Protein AF-0000000083168131 (afdb_homodimer)

Organism: Aspergillus parasiticus (NCBI:txid5067)

Foldseek 3Di:
DFPDDCPDLLNVLLVLLPDPPNDDDDPVSLLSVLLRQLRVVLVVVCVVPNDDPDPVVSVVSSVVSSVVSSVCSCVVVVVPDDPVVVVVVVVVVVVVVVCVVVD/DFPDDCPDLLNVLLVLLPDPPNDDDDPVSLLS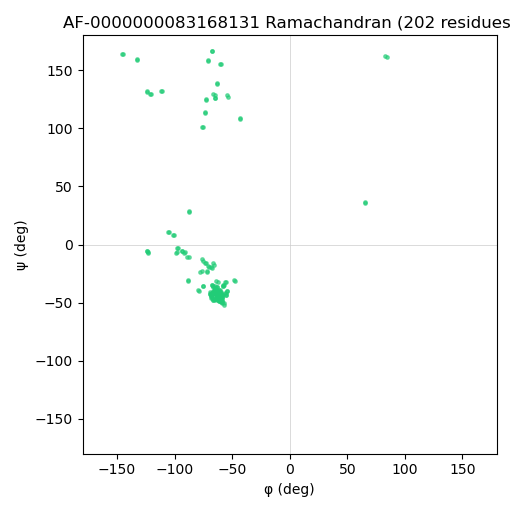VLLRQLRVVLVVVCVVPNDDPDPVVSVVSSVVSSVVSSVCSCVVVVVPDDPVVVVVVVVVVVVVVVCVVVD

InterPro domains:
  IPR022234 Virulence factor CipC-like [PF12585] (19-100)
  IPR022234 Virulence factor CipC-like [PTHR37450] (4-103)

Sequence (206 aa):
MGYFSDDSEQAIAWNAINDPHETEWSDELIGDAAAYQAAKKYEEHVAANGKPASQAQAKEILRALAGASVDRIVETKGLDFIDTQRAKHIANKQTVEIVAEDYMGYFSDDSEQAIAWNAINDPHETEWSDELIGDAAAYQAAKKYEEHVAANGKPASQAQAKEILRALAGASVDRIVETKGLDFIDTQRAKHIANKQTVEIVAEDY

pLDDT: mean 91.21, std 8.2, range [59.78, 98.31]

Radius of gyration: 22.81 Å; Cα contacts (8 Å, |Δi|>4): 305; chains: 2; bounding box: 27×72×45 Å

Nearest PDB structures (foldseek):
  8gym-assembly1_T7  TM=5.181E-01  e=6.077E+00  Tetrahymena thermophila SB210
  8gym-assembly1_T7  TM=5.182E-01  e=6.077E+00  Tetrahymena thermophila SB210

Structure (mmCIF, N/CA/C/O backbone):
data_AF-0000000083168131-model_v1
#
loop_
_entity.id
_entity.type
_entity.pdbx_description
1 polymer 'Uncharacterized protein'
#
loop_
_atom_site.group_PDB
_atom_site.id
_atom_site.type_symbol
_atom_site.label_atom_id
_atom_site.label_alt_id
_atom_site.label_comp_id
_atom_site.label_asym_id
_atom_site.label_entity_id
_atom_site.label_seq_id
_atom_site.pdbx_PDB_ins_code
_atom_site.Cartn_x
_atom_site.Cartn_y
_atom_site.Cartn_z
_atom_site.occupancy
_atom_site.B_iso_or_equiv
_atom_site.auth_seq_id
_atom_site.auth_comp_id
_atom_site.auth_asym_id
_atom_site.auth_atom_id
_atom_site.pdbx_PDB_model_num
ATOM 1 N N . MET A 1 1 ? 4.863 -31.875 -2.521 1 59.91 1 MET A N 1
ATOM 2 C CA . MET A 1 1 ? 5.855 -31.703 -3.58 1 59.91 1 MET A CA 1
ATOM 3 C C . MET A 1 1 ? 5.781 -30.312 -4.184 1 59.91 1 MET A C 1
ATOM 5 O O . MET A 1 1 ? 4.914 -30.031 -5.008 1 59.91 1 MET A O 1
ATOM 9 N N . GLY A 1 2 ? 5.797 -29.047 -3.719 1 72.94 2 GLY A N 1
ATOM 10 C CA . GLY A 1 2 ? 5.531 -27.703 -4.176 1 72.94 2 GLY A CA 1
ATOM 11 C C . GLY A 1 2 ? 6.488 -27.234 -5.262 1 72.94 2 GLY A C 1
ATOM 12 O O . GLY A 1 2 ? 7.609 -27.734 -5.363 1 72.94 2 GLY A O 1
ATOM 13 N N . TYR A 1 3 ? 6.027 -26.75 -6.316 1 87 3 TYR A N 1
ATOM 14 C CA . TYR A 1 3 ? 6.82 -26.234 -7.43 1 87 3 TYR A CA 1
ATOM 15 C C . TYR A 1 3 ? 7.918 -25.297 -6.93 1 87 3 TYR A C 1
ATOM 17 O O . TYR A 1 3 ? 9.008 -25.25 -7.5 1 87 3 TYR A O 1
ATOM 25 N N . PHE A 1 4 ? 7.594 -24.641 -5.84 1 89.56 4 PHE A N 1
ATOM 26 C CA . PHE A 1 4 ? 8.586 -23.766 -5.234 1 89.56 4 PHE A CA 1
ATOM 27 C C . PHE A 1 4 ? 9.062 -24.312 -3.898 1 89.56 4 PHE A C 1
ATOM 29 O O . PHE A 1 4 ? 8.258 -24.797 -3.096 1 89.56 4 PHE A O 1
ATOM 36 N N . SER A 1 5 ? 10.422 -24.328 -3.734 1 88.75 5 SER A N 1
ATOM 37 C CA . SER A 1 5 ? 10.977 -24.766 -2.455 1 88.75 5 SER A CA 1
ATOM 38 C C . SER A 1 5 ? 10.641 -23.766 -1.349 1 88.75 5 SER A C 1
ATOM 40 O O . SER A 1 5 ? 10.297 -22.625 -1.623 1 88.75 5 SER A O 1
ATOM 42 N N . ASP A 1 6 ? 10.852 -24.203 -0.127 1 88.75 6 ASP A N 1
ATOM 43 C CA . ASP A 1 6 ? 10.523 -23.359 1.025 1 88.75 6 ASP A CA 1
ATOM 44 C C . ASP A 1 6 ? 11.484 -22.188 1.14 1 88.75 6 ASP A C 1
ATOM 46 O O . ASP A 1 6 ? 11.18 -21.188 1.813 1 88.75 6 ASP A O 1
ATOM 50 N N . ASP A 1 7 ? 12.625 -22.297 0.49 1 89.94 7 ASP A N 1
ATOM 51 C CA . ASP A 1 7 ? 13.617 -21.234 0.565 1 89.94 7 ASP A CA 1
ATOM 52 C C . ASP A 1 7 ? 13.656 -20.422 -0.727 1 89.94 7 ASP A C 1
ATOM 54 O O . ASP A 1 7 ? 14.547 -19.594 -0.923 1 89.94 7 ASP A O 1
ATOM 58 N N . SER A 1 8 ? 12.672 -20.688 -1.522 1 93.19 8 SER A N 1
ATOM 59 C CA . SER A 1 8 ? 12.594 -19.922 -2.764 1 93.19 8 SER A CA 1
ATOM 60 C C . SER A 1 8 ? 12.195 -18.484 -2.498 1 93.19 8 SER A C 1
ATOM 62 O O . SER A 1 8 ? 11.633 -18.172 -1.443 1 93.19 8 SER A O 1
ATOM 64 N N . GLU A 1 9 ? 12.539 -17.609 -3.475 1 95.19 9 GLU A N 1
ATOM 65 C CA . GLU A 1 9 ? 12.125 -16.219 -3.389 1 95.19 9 GLU A CA 1
ATOM 66 C C . GLU A 1 9 ? 10.609 -16.094 -3.281 1 95.19 9 GLU A C 1
ATOM 68 O O . GLU A 1 9 ? 10.102 -15.242 -2.549 1 95.19 9 GLU A O 1
ATOM 73 N N . GLN A 1 10 ? 9.906 -16.938 -3.914 1 96.31 10 GLN A N 1
ATOM 74 C CA . GLN A 1 10 ? 8.445 -16.938 -3.922 1 96.31 10 GLN A CA 1
ATOM 75 C C . GLN A 1 10 ? 7.891 -17.328 -2.557 1 96.31 10 GLN A C 1
ATOM 77 O O . GLN A 1 10 ? 6.973 -16.688 -2.045 1 96.31 10 GLN A O 1
ATOM 82 N N . ALA A 1 11 ? 8.5 -18.328 -1.971 1 96 11 ALA A N 1
ATOM 83 C CA . ALA A 1 11 ? 8.07 -18.766 -0.644 1 96 11 ALA A CA 1
ATOM 84 C C . ALA A 1 11 ? 8.367 -17.703 0.407 1 96 11 ALA A C 1
ATOM 86 O O . ALA A 1 11 ? 7.547 -17.438 1.288 1 96 11 ALA A O 1
ATOM 87 N N . ILE A 1 12 ? 9.516 -17.172 0.297 1 95.94 12 ILE A N 1
ATOM 88 C CA . ILE A 1 12 ? 9.922 -16.094 1.21 1 95.94 12 ILE A CA 1
ATOM 89 C C . ILE A 1 12 ? 8.961 -14.922 1.082 1 95.94 12 ILE A C 1
ATOM 91 O O . ILE A 1 12 ? 8.523 -14.352 2.088 1 95.94 12 ILE A O 1
ATOM 95 N N . ALA A 1 13 ? 8.594 -14.539 -0.127 1 96.06 13 ALA A N 1
ATOM 96 C CA . ALA A 1 13 ? 7.664 -13.445 -0.381 1 96.06 13 ALA A CA 1
ATOM 97 C C . ALA A 1 13 ? 6.285 -13.758 0.201 1 96.06 13 ALA A C 1
ATOM 99 O O . ALA A 1 13 ? 5.648 -12.883 0.796 1 96.06 13 ALA A O 1
ATOM 100 N N . TRP A 1 14 ? 5.898 -14.93 0.074 1 95.94 14 TRP A N 1
ATOM 101 C CA . TRP A 1 14 ? 4.605 -15.352 0.608 1 95.94 14 TRP A CA 1
ATOM 102 C C . TRP A 1 14 ? 4.57 -15.203 2.125 1 95.94 14 TRP A C 1
ATOM 104 O O . TRP A 1 14 ? 3.594 -14.695 2.684 1 95.94 14 TRP A O 1
ATOM 114 N N . ASN A 1 15 ? 5.621 -15.594 2.719 1 94.88 15 ASN A N 1
ATOM 115 C CA . ASN A 1 15 ? 5.711 -15.438 4.164 1 94.88 15 ASN A CA 1
ATOM 116 C C . ASN A 1 15 ? 5.73 -13.969 4.566 1 94.88 15 ASN A C 1
ATOM 118 O O . ASN A 1 15 ? 5.098 -13.578 5.555 1 94.88 15 ASN A O 1
ATOM 122 N N . ALA A 1 16 ? 6.391 -13.195 3.807 1 91.5 16 ALA A N 1
ATOM 123 C CA . ALA A 1 16 ? 6.52 -11.773 4.09 1 91.5 16 ALA A CA 1
ATOM 124 C C . ALA A 1 16 ? 5.16 -11.078 4.031 1 91.5 16 ALA A C 1
ATOM 126 O O . ALA A 1 16 ? 4.82 -10.289 4.922 1 91.5 16 ALA A O 1
ATOM 127 N N . ILE A 1 17 ? 4.34 -11.383 3.021 1 89.62 17 ILE A N 1
ATOM 128 C CA . ILE A 1 17 ? 3.084 -10.664 2.857 1 89.62 17 ILE A CA 1
ATOM 129 C C . ILE A 1 17 ? 2.09 -11.102 3.93 1 89.62 17 ILE A C 1
ATOM 131 O O . ILE A 1 17 ? 1.1 -10.414 4.191 1 89.62 17 ILE A O 1
ATOM 135 N N . ASN A 1 18 ? 2.416 -12.219 4.531 1 89.81 18 ASN A N 1
ATOM 136 C CA . ASN A 1 18 ? 1.514 -12.711 5.57 1 89.81 18 ASN A CA 1
ATOM 137 C C . ASN A 1 18 ? 1.996 -12.32 6.965 1 89.81 18 ASN A C 1
ATOM 139 O O . ASN A 1 18 ? 1.369 -12.672 7.965 1 89.81 18 ASN A O 1
ATOM 143 N N . ASP A 1 19 ? 3.088 -11.703 6.996 1 85.56 19 ASP A N 1
ATOM 144 C CA . ASP A 1 19 ? 3.555 -11.102 8.234 1 85.56 19 ASP A CA 1
ATOM 145 C C . ASP A 1 19 ? 2.746 -9.852 8.578 1 85.56 19 ASP A C 1
ATOM 147 O O . ASP A 1 19 ? 2.707 -8.898 7.793 1 85.56 19 ASP A O 1
ATOM 151 N N . PRO A 1 20 ? 2.152 -9.852 9.836 1 78.56 20 PRO A N 1
ATOM 152 C CA . PRO A 1 20 ? 1.338 -8.695 10.219 1 78.56 20 PRO A CA 1
ATOM 153 C C . PRO A 1 20 ? 2.158 -7.418 10.359 1 78.56 20 PRO A C 1
ATOM 155 O O . PRO A 1 20 ? 1.602 -6.316 10.32 1 78.56 20 PRO A O 1
ATOM 158 N N . HIS A 1 21 ? 3.42 -7.59 10.469 1 75.62 21 HIS A N 1
ATOM 159 C CA . HIS A 1 21 ? 4.266 -6.426 10.688 1 75.62 21 HIS A CA 1
ATOM 160 C C . HIS A 1 21 ? 4.941 -5.98 9.391 1 75.62 21 HIS A C 1
ATOM 162 O O . HIS A 1 21 ? 5.809 -5.105 9.406 1 75.62 21 HIS A O 1
ATOM 168 N N . GLU A 1 22 ? 4.516 -6.605 8.258 1 74.31 22 GLU A N 1
ATOM 169 C CA . GLU A 1 22 ? 5.051 -6.176 6.969 1 74.31 22 GLU A CA 1
ATOM 170 C C . GLU A 1 22 ? 4.641 -4.742 6.648 1 74.31 22 GLU A C 1
ATOM 172 O O . GLU A 1 22 ? 3.463 -4.387 6.758 1 74.31 22 GLU A O 1
ATOM 177 N N . THR A 1 23 ? 5.652 -3.943 6.363 1 71.12 23 THR A N 1
ATOM 178 C CA . THR A 1 23 ? 5.336 -2.529 6.195 1 71.12 23 THR A CA 1
ATOM 179 C C . THR A 1 23 ? 5.777 -2.037 4.82 1 71.12 23 THR A C 1
ATOM 181 O O . THR A 1 23 ? 5.453 -0.918 4.418 1 71.12 23 THR A O 1
ATOM 184 N N . GLU A 1 24 ? 6.453 -2.895 4.129 1 73.56 24 GLU A N 1
ATOM 185 C CA . GLU A 1 24 ? 6.93 -2.496 2.807 1 73.56 24 GLU A CA 1
ATOM 186 C C . GLU A 1 24 ? 6.391 -3.424 1.722 1 73.56 24 GLU A C 1
ATOM 188 O O . GLU A 1 24 ? 6.438 -4.648 1.862 1 73.56 24 GLU A O 1
ATOM 193 N N . TRP A 1 25 ? 5.84 -2.693 0.72 1 81.44 25 TRP A N 1
ATOM 194 C CA . TRP A 1 25 ? 5.227 -3.426 -0.384 1 81.44 25 TRP A CA 1
ATOM 195 C C . TRP A 1 25 ? 5.84 -3.01 -1.718 1 81.44 25 TRP A C 1
ATOM 197 O O . TRP A 1 25 ? 6.121 -1.831 -1.938 1 81.44 25 TRP A O 1
ATOM 207 N N . SER A 1 26 ? 6.184 -4.043 -2.465 1 83.75 26 SER A N 1
ATOM 208 C CA . SER A 1 26 ? 6.668 -3.781 -3.816 1 83.75 26 SER A CA 1
ATOM 209 C C . SER A 1 26 ? 5.992 -4.699 -4.832 1 83.75 26 SER A C 1
ATOM 211 O O . SER A 1 26 ? 5.465 -5.75 -4.473 1 83.75 26 SER A O 1
ATOM 213 N N . ASP A 1 27 ? 6.047 -4.246 -6.086 1 89.25 27 ASP A N 1
ATOM 214 C CA . ASP A 1 27 ? 5.504 -5.094 -7.141 1 89.25 27 ASP A CA 1
ATOM 215 C C . ASP A 1 27 ? 6.195 -6.457 -7.168 1 89.25 27 ASP A C 1
ATOM 217 O O . ASP A 1 27 ? 5.547 -7.488 -7.352 1 89.25 27 ASP A O 1
ATOM 221 N N . GLU A 1 28 ? 7.434 -6.359 -6.875 1 93.06 28 GLU A N 1
ATOM 222 C CA . GLU A 1 28 ? 8.203 -7.602 -6.887 1 93.06 28 GLU A CA 1
ATOM 223 C C . GLU A 1 28 ? 7.77 -8.531 -5.754 1 93.06 28 GLU A C 1
ATOM 225 O O . GLU A 1 28 ? 7.586 -9.727 -5.965 1 93.06 28 GLU A O 1
ATOM 230 N N . LEU A 1 29 ? 7.629 -7.98 -4.586 1 92.88 29 LEU A N 1
ATOM 231 C CA . LEU A 1 29 ? 7.207 -8.766 -3.434 1 92.88 29 LEU A CA 1
ATOM 232 C C . LEU A 1 29 ? 5.852 -9.422 -3.686 1 92.88 29 LEU A C 1
ATOM 234 O O . LEU A 1 29 ? 5.684 -10.625 -3.469 1 92.88 29 LEU A O 1
ATOM 238 N N . ILE A 1 30 ? 4.961 -8.648 -4.215 1 93.62 30 ILE A N 1
ATOM 239 C CA . ILE A 1 30 ? 3.605 -9.117 -4.473 1 93.62 30 ILE A CA 1
ATOM 240 C C . ILE A 1 30 ? 3.623 -10.156 -5.59 1 93.62 30 ILE A C 1
ATOM 242 O O . ILE A 1 30 ? 2.977 -11.203 -5.48 1 93.62 30 ILE A O 1
ATOM 246 N N . GLY A 1 31 ? 4.395 -9.805 -6.609 1 96.62 31 GLY A N 1
ATOM 247 C CA . GLY A 1 31 ? 4.504 -10.742 -7.711 1 96.62 31 GLY A CA 1
ATOM 248 C C . GLY A 1 31 ? 5.07 -12.086 -7.293 1 96.62 31 GLY A C 1
ATOM 249 O O . GLY A 1 31 ? 4.539 -13.133 -7.668 1 96.62 31 GLY A O 1
ATOM 250 N N . ASP A 1 32 ? 6.059 -12.078 -6.504 1 97.44 32 ASP A N 1
ATOM 251 C CA . ASP A 1 32 ? 6.688 -13.305 -6.027 1 97.44 32 ASP A CA 1
ATOM 252 C C . ASP A 1 32 ? 5.738 -14.102 -5.133 1 97.44 32 ASP A C 1
ATOM 254 O O . ASP A 1 32 ? 5.594 -15.312 -5.293 1 97.44 32 ASP A O 1
ATOM 258 N N . ALA A 1 33 ? 5.145 -13.406 -4.242 1 97.5 33 ALA A N 1
ATOM 259 C CA . ALA A 1 33 ? 4.191 -14.062 -3.354 1 97.5 33 ALA A CA 1
ATOM 260 C C . ALA A 1 33 ? 3.033 -14.672 -4.141 1 97.5 33 ALA A C 1
ATOM 262 O O . ALA A 1 33 ? 2.6 -15.789 -3.859 1 97.5 33 ALA A O 1
ATOM 263 N N . ALA A 1 34 ? 2.594 -13.922 -5.133 1 98.19 34 ALA A N 1
ATOM 264 C CA . ALA A 1 34 ? 1.491 -14.391 -5.965 1 98.19 34 ALA A CA 1
ATOM 265 C C . ALA A 1 34 ? 1.898 -15.625 -6.77 1 98.19 34 ALA A C 1
ATOM 267 O O . ALA A 1 34 ? 1.094 -16.531 -6.965 1 98.19 34 ALA A O 1
ATOM 268 N N . ALA A 1 35 ? 3.055 -15.578 -7.219 1 98.12 35 ALA A N 1
ATOM 269 C CA . ALA A 1 35 ? 3.551 -16.75 -7.938 1 98.12 35 ALA A CA 1
ATOM 270 C C . ALA A 1 35 ? 3.512 -18 -7.059 1 98.12 35 ALA A C 1
ATOM 272 O O . ALA A 1 35 ? 3.111 -19.078 -7.512 1 98.12 35 ALA A O 1
ATOM 273 N N . TYR A 1 36 ? 3.916 -17.859 -5.859 1 98.06 36 TYR A N 1
ATOM 274 C CA . TYR A 1 36 ? 3.875 -18.969 -4.91 1 98.06 36 TYR A CA 1
ATOM 275 C C . TYR A 1 36 ? 2.451 -19.484 -4.727 1 98.06 36 TYR A C 1
ATOM 277 O O . TYR A 1 36 ? 2.207 -20.688 -4.773 1 98.06 36 TYR A O 1
ATOM 285 N N . GLN A 1 37 ? 1.609 -18.578 -4.527 1 97.69 37 GLN A N 1
ATOM 286 C CA . GLN A 1 37 ? 0.209 -18.953 -4.34 1 97.69 37 GLN A CA 1
ATOM 287 C C . GLN A 1 37 ? -0.358 -19.609 -5.59 1 97.69 37 GLN A C 1
ATOM 289 O O . GLN A 1 37 ? -1.072 -20.609 -5.5 1 97.69 37 GLN A O 1
ATOM 294 N N . ALA A 1 38 ? -0.084 -19.047 -6.652 1 98 38 ALA A N 1
ATOM 295 C CA . ALA A 1 38 ? -0.581 -19.594 -7.91 1 98 38 ALA A CA 1
ATOM 296 C C . ALA A 1 38 ? -0.08 -21.016 -8.125 1 98 38 ALA A C 1
ATOM 298 O O . ALA A 1 38 ? -0.832 -21.891 -8.57 1 98 38 ALA A O 1
ATOM 299 N N . ALA A 1 39 ? 1.149 -21.281 -7.82 1 97.12 39 ALA A N 1
ATOM 300 C CA . ALA A 1 39 ? 1.721 -22.609 -7.957 1 97.12 39 ALA A CA 1
ATOM 301 C C . ALA A 1 39 ? 0.992 -23.609 -7.066 1 97.12 39 ALA A C 1
ATOM 303 O O . ALA A 1 39 ? 0.702 -24.734 -7.492 1 97.12 39 ALA A O 1
ATOM 304 N N . LYS A 1 40 ? 0.703 -23.188 -5.887 1 96.56 40 LYS A N 1
ATOM 305 C CA . LYS A 1 40 ? -0.032 -24.047 -4.969 1 96.56 40 LYS A CA 1
ATOM 306 C C . LYS A 1 40 ? -1.427 -24.359 -5.504 1 96.56 40 LYS A C 1
ATOM 308 O O . LYS A 1 40 ? -1.873 -25.516 -5.461 1 96.56 40 LYS A O 1
ATOM 313 N N . LYS A 1 41 ? -2.062 -23.375 -5.98 1 97 41 LYS A N 1
ATOM 314 C CA . LYS A 1 41 ? -3.398 -23.547 -6.539 1 97 41 LYS A CA 1
ATOM 315 C C . LYS A 1 41 ? -3.359 -24.438 -7.777 1 97 41 LYS A C 1
ATOM 317 O O . LYS A 1 41 ? -4.293 -25.203 -8.031 1 97 41 LYS A O 1
ATOM 322 N N . TYR A 1 42 ? -2.336 -24.281 -8.523 1 97.5 42 TYR A N 1
ATOM 323 C CA . TYR A 1 42 ? -2.176 -25.156 -9.688 1 97.5 42 TYR A CA 1
ATOM 324 C C . TYR A 1 42 ? -2.023 -26.609 -9.266 1 97.5 42 TYR A C 1
ATOM 326 O O . TYR A 1 42 ? -2.611 -27.5 -9.883 1 97.5 42 TYR A O 1
ATOM 334 N N . GLU A 1 43 ? -1.233 -26.891 -8.297 1 95.88 43 GLU A N 1
ATOM 335 C CA . GLU A 1 43 ? -1.092 -28.234 -7.766 1 95.88 43 GLU A CA 1
ATOM 336 C C . GLU A 1 43 ? -2.439 -28.812 -7.324 1 95.88 43 GLU A C 1
ATOM 338 O O . GLU A 1 43 ? -2.74 -29.969 -7.57 1 95.88 43 GLU A O 1
ATOM 343 N N . GLU A 1 44 ? -3.193 -27.984 -6.668 1 96.56 44 GLU A N 1
ATOM 344 C CA . GLU A 1 44 ? -4.535 -28.375 -6.258 1 96.56 44 GLU A CA 1
ATOM 345 C C . GLU A 1 44 ? -5.41 -28.703 -7.465 1 96.56 44 GLU A C 1
ATOM 347 O O . GLU A 1 44 ? -6.18 -29.672 -7.445 1 96.56 44 GLU A O 1
ATOM 352 N N . HIS A 1 45 ? -5.285 -27.906 -8.43 1 96.38 45 HIS A N 1
ATOM 353 C CA . HIS A 1 45 ? -6.039 -28.109 -9.664 1 96.38 45 HIS A CA 1
ATOM 354 C C . HIS A 1 45 ? -5.684 -29.453 -10.305 1 96.38 45 HIS A C 1
ATOM 356 O O . HIS A 1 45 ? -6.57 -30.203 -10.711 1 96.38 45 HIS A O 1
ATOM 362 N N . VAL A 1 46 ? -4.402 -29.703 -10.375 1 96 46 VAL A N 1
ATOM 363 C CA . VAL A 1 46 ? -3.918 -30.938 -10.992 1 96 46 VAL A CA 1
ATOM 364 C C . VAL A 1 46 ? -4.363 -32.125 -10.164 1 96 46 VAL A C 1
ATOM 366 O O . VAL A 1 46 ? -4.766 -33.156 -10.727 1 96 46 VAL A O 1
ATOM 369 N N . ALA A 1 47 ? -4.293 -31.969 -8.914 1 96 47 ALA A N 1
ATOM 370 C CA . ALA A 1 47 ? -4.711 -33.031 -8.031 1 96 47 ALA A CA 1
ATOM 371 C C . ALA A 1 47 ? -6.195 -33.344 -8.203 1 96 47 ALA A C 1
ATOM 373 O O . ALA A 1 47 ? -6.609 -34.5 -8.141 1 96 47 ALA A O 1
ATOM 374 N N . ALA A 1 48 ? -6.938 -32.312 -8.516 1 96.5 48 ALA A N 1
ATOM 375 C CA . ALA A 1 48 ? -8.391 -32.469 -8.602 1 96.5 48 ALA A CA 1
ATOM 376 C C . ALA A 1 48 ? -8.812 -32.906 -10 1 96.5 48 ALA A C 1
ATOM 378 O O . ALA A 1 48 ? -9.781 -33.625 -10.156 1 96.5 48 ALA A O 1
ATOM 379 N N . ASN A 1 49 ? -8.094 -32.5 -10.984 1 96.75 49 ASN A N 1
ATOM 380 C CA . ASN A 1 49 ? -8.594 -32.625 -12.352 1 96.75 49 ASN A CA 1
ATOM 381 C C . ASN A 1 49 ? -7.629 -33.406 -13.227 1 96.75 49 ASN A C 1
ATOM 383 O O . ASN A 1 49 ? -7.945 -33.719 -14.375 1 96.75 49 ASN A O 1
ATOM 387 N N . GLY A 1 50 ? -6.457 -33.75 -12.703 1 94.81 50 GLY A N 1
ATOM 388 C CA . GLY A 1 50 ? -5.41 -34.375 -13.508 1 94.81 50 GLY A CA 1
ATOM 389 C C . GLY A 1 50 ? -4.566 -33.344 -14.25 1 94.81 50 GLY A C 1
ATOM 390 O O . GLY A 1 50 ? -4.965 -32.188 -14.391 1 94.81 50 GLY A O 1
ATOM 391 N N . LYS A 1 51 ? -3.473 -33.688 -14.664 1 93.69 51 LYS A N 1
ATOM 392 C CA . LYS A 1 51 ? -2.547 -32.812 -15.414 1 93.69 51 LYS A CA 1
ATOM 393 C C . LYS A 1 51 ? -3.164 -32.375 -16.734 1 93.69 51 LYS A C 1
ATOM 395 O O . LYS A 1 51 ? -3.783 -33.156 -17.438 1 93.69 51 LYS A O 1
ATOM 400 N N . PRO A 1 52 ? -2.936 -31.094 -17.031 1 96.19 52 PRO A N 1
ATOM 401 C CA . PRO A 1 52 ? -3.443 -30.625 -18.312 1 96.19 52 PRO A CA 1
ATOM 402 C C . PRO A 1 52 ? -2.855 -31.375 -19.5 1 96.19 52 PRO A C 1
ATOM 404 O O . PRO A 1 52 ? -1.728 -31.875 -19.422 1 96.19 52 PRO A O 1
ATOM 407 N N . ALA A 1 53 ? -3.592 -31.406 -20.641 1 95.19 53 ALA A N 1
ATOM 408 C CA . ALA A 1 53 ? -3.262 -32.25 -21.797 1 95.19 53 ALA A CA 1
ATOM 409 C C . ALA A 1 53 ? -2.025 -31.719 -22.516 1 95.19 53 ALA A C 1
ATOM 411 O O . ALA A 1 53 ? -1.347 -32.469 -23.219 1 95.19 53 ALA A O 1
ATOM 412 N N . SER A 1 54 ? -1.776 -30.438 -22.328 1 96.19 54 SER A N 1
ATOM 413 C CA . SER A 1 54 ? -0.642 -29.812 -23.016 1 96.19 54 SER A CA 1
ATOM 414 C C . SER A 1 54 ? 0.014 -28.75 -22.125 1 96.19 54 SER A C 1
ATOM 416 O O . SER A 1 54 ? -0.597 -28.266 -21.172 1 96.19 54 SER A O 1
ATOM 418 N N . GLN A 1 55 ? 1.221 -28.422 -22.562 1 96.31 55 GLN A N 1
ATOM 419 C CA . GLN A 1 55 ? 1.933 -27.359 -21.875 1 96.31 55 GLN A CA 1
ATOM 420 C C . GLN A 1 55 ? 1.211 -26.016 -22.047 1 96.31 55 GLN A C 1
ATOM 422 O O . GLN A 1 55 ? 1.141 -25.219 -21.109 1 96.31 55 GLN A O 1
ATOM 427 N N . ALA A 1 56 ? 0.695 -25.859 -23.203 1 96.44 56 ALA A N 1
ATOM 428 C CA . ALA A 1 56 ? -0.032 -24.625 -23.5 1 96.44 56 ALA A CA 1
ATOM 429 C C . ALA A 1 56 ? -1.236 -24.469 -22.578 1 96.44 56 ALA A C 1
ATOM 431 O O . ALA A 1 56 ? -1.485 -23.375 -22.062 1 96.44 56 ALA A O 1
ATOM 432 N N . GLN A 1 57 ? -1.907 -25.516 -22.344 1 97.12 57 GLN A N 1
ATOM 433 C CA . GLN A 1 57 ? -3.062 -25.5 -21.438 1 97.12 57 GLN A CA 1
ATOM 434 C C . GLN A 1 57 ? -2.635 -25.266 -20 1 97.12 57 GLN A C 1
ATOM 436 O O . GLN A 1 57 ? -3.283 -24.516 -19.266 1 97.12 57 GLN A O 1
ATOM 441 N N . ALA A 1 58 ? -1.593 -25.906 -19.672 1 97.31 58 ALA A N 1
ATOM 442 C CA . ALA A 1 58 ? -1.061 -25.734 -18.328 1 97.31 58 ALA A CA 1
ATOM 443 C C . ALA A 1 58 ? -0.671 -24.281 -18.078 1 97.31 58 ALA A C 1
ATOM 445 O O . ALA A 1 58 ? -1.023 -23.703 -17.047 1 97.31 58 ALA A O 1
ATOM 446 N N . LYS A 1 59 ? -0.026 -23.656 -19.078 1 97.12 59 LYS A N 1
ATOM 447 C CA . LYS A 1 59 ? 0.402 -22.266 -18.953 1 97.12 59 LYS A CA 1
ATOM 448 C C . LYS A 1 59 ? -0.797 -21.328 -18.875 1 97.12 59 LYS A C 1
ATOM 450 O O . LYS A 1 59 ? -0.756 -20.312 -18.156 1 97.12 59 LYS A O 1
ATOM 455 N N . GLU A 1 60 ? -1.789 -21.609 -19.547 1 97.19 60 GLU A N 1
ATOM 456 C CA . GLU A 1 60 ? -2.998 -20.797 -19.5 1 97.19 60 GLU A CA 1
ATOM 457 C C . GLU A 1 60 ? -3.619 -20.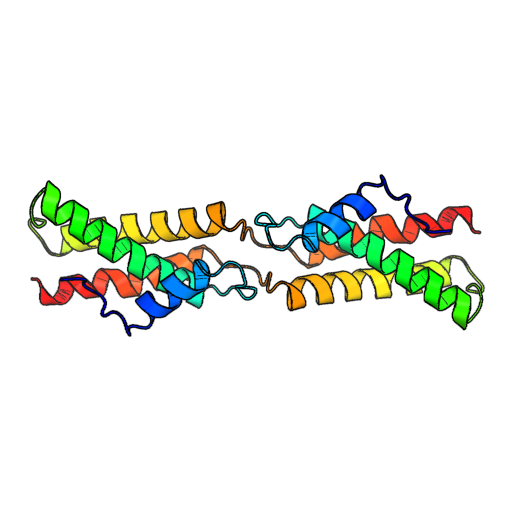812 -18.094 1 97.19 60 GLU A C 1
ATOM 459 O O . GLU A 1 60 ? -4.012 -19.766 -17.578 1 97.19 60 GLU A O 1
ATOM 464 N N . ILE A 1 61 ? -3.689 -22 -17.531 1 97.44 61 ILE A N 1
ATOM 465 C CA . ILE A 1 61 ? -4.234 -22.125 -16.188 1 97.44 61 ILE A CA 1
ATOM 466 C C . ILE A 1 61 ? -3.361 -21.375 -15.203 1 97.44 61 ILE A C 1
ATOM 468 O O . ILE A 1 61 ? -3.869 -20.609 -14.375 1 97.44 61 ILE A O 1
ATOM 472 N N . LEU A 1 62 ? -2.078 -21.5 -15.336 1 97.62 62 LEU A N 1
ATOM 473 C CA . LEU A 1 62 ? -1.143 -20.859 -14.422 1 97.62 62 LEU A CA 1
ATOM 474 C C . LEU A 1 62 ? -1.226 -19.344 -14.547 1 97.62 62 LEU A C 1
ATOM 476 O O . LEU A 1 62 ? -1.199 -18.625 -13.547 1 97.62 62 LEU A O 1
ATOM 480 N N . ARG A 1 63 ? -1.344 -18.812 -15.742 1 97.5 63 ARG A N 1
ATOM 481 C CA . ARG A 1 63 ? -1.477 -17.375 -15.961 1 97.5 63 ARG A CA 1
ATOM 482 C C . ARG A 1 63 ? -2.734 -16.844 -15.289 1 97.5 63 ARG A C 1
ATOM 484 O O . ARG A 1 63 ? -2.703 -15.773 -14.672 1 97.5 63 ARG A O 1
ATOM 491 N N . ALA A 1 64 ? -3.799 -17.531 -15.445 1 97.62 64 ALA A N 1
ATOM 492 C CA . ALA A 1 64 ? -5.055 -17.109 -14.828 1 97.62 64 ALA A CA 1
ATOM 493 C C . ALA A 1 64 ? -4.945 -17.094 -13.305 1 97.62 64 ALA A C 1
ATOM 495 O O . ALA A 1 64 ? -5.371 -16.141 -12.656 1 97.62 64 ALA A O 1
ATOM 496 N N . LEU A 1 65 ? -4.344 -18.109 -12.75 1 98.25 65 LEU A N 1
ATOM 497 C CA . LEU A 1 65 ? -4.168 -18.219 -11.305 1 98.25 65 LEU A CA 1
ATOM 498 C C . LEU A 1 65 ? -3.217 -17.141 -10.789 1 98.25 65 LEU A C 1
ATOM 500 O O . LEU A 1 65 ? -3.439 -16.562 -9.719 1 98.25 65 LEU A O 1
ATOM 504 N N . ALA A 1 66 ? -2.154 -16.906 -11.516 1 98.31 66 ALA A N 1
ATOM 505 C CA . ALA A 1 66 ? -1.2 -15.859 -11.141 1 98.31 66 ALA A CA 1
ATOM 506 C C . ALA A 1 66 ? -1.877 -14.492 -11.062 1 98.31 66 ALA A C 1
ATOM 508 O O . ALA A 1 66 ? -1.749 -13.781 -10.062 1 98.31 66 ALA A O 1
ATOM 509 N N . GLY A 1 67 ? -2.604 -14.156 -12.07 1 97.25 67 GLY A N 1
ATOM 510 C CA . GLY A 1 67 ? -3.326 -12.898 -12.078 1 97.25 67 GLY A CA 1
ATOM 511 C C . GLY A 1 67 ? -4.324 -12.766 -10.945 1 97.25 67 GLY A C 1
ATOM 512 O O . GLY A 1 67 ? -4.379 -11.734 -10.273 1 97.25 67 GLY A O 1
ATOM 513 N N . ALA A 1 68 ? -5.113 -13.805 -10.703 1 97.06 68 ALA A N 1
ATOM 514 C CA . ALA A 1 68 ? -6.102 -13.812 -9.625 1 97.06 68 ALA A CA 1
ATOM 515 C C . ALA A 1 68 ? -5.43 -13.688 -8.266 1 97.06 68 ALA A C 1
ATOM 517 O O . ALA A 1 68 ? -5.973 -13.062 -7.352 1 97.06 68 ALA A O 1
ATOM 518 N N . SER A 1 69 ? -4.281 -14.336 -8.203 1 97.94 69 SER A N 1
ATOM 519 C CA . SER A 1 69 ? -3.551 -14.281 -6.941 1 97.94 69 SER A CA 1
ATOM 520 C C . SER A 1 69 ? -3.066 -12.867 -6.645 1 97.94 69 SER A C 1
ATOM 522 O O . SER A 1 69 ? -3.176 -12.391 -5.508 1 97.94 69 SER A O 1
ATOM 524 N N . VAL A 1 70 ? -2.58 -12.156 -7.645 1 96.25 70 VAL A N 1
ATOM 525 C CA . VAL A 1 70 ? -2.168 -10.773 -7.477 1 96.25 70 VAL A CA 1
ATOM 526 C C . VAL A 1 70 ? -3.367 -9.922 -7.059 1 96.25 70 VAL A C 1
ATOM 528 O O . VAL A 1 70 ? -3.287 -9.156 -6.098 1 96.25 70 VAL A O 1
ATOM 531 N N . ASP A 1 71 ? -4.445 -10.109 -7.727 1 93.38 71 ASP A N 1
ATOM 532 C CA . ASP A 1 71 ? -5.652 -9.344 -7.418 1 93.38 71 ASP A CA 1
ATOM 533 C C . ASP A 1 71 ? -6.094 -9.562 -5.977 1 93.38 71 ASP A C 1
ATOM 535 O O . ASP A 1 71 ? -6.465 -8.617 -5.277 1 93.38 71 ASP A O 1
ATOM 539 N N . ARG A 1 72 ? -6.043 -10.734 -5.57 1 93.06 72 ARG A N 1
ATOM 540 C CA . ARG A 1 72 ? -6.465 -11.094 -4.219 1 93.06 72 ARG A CA 1
ATOM 541 C C . ARG A 1 72 ? -5.555 -10.445 -3.176 1 93.06 72 ARG A C 1
ATOM 543 O O . ARG A 1 72 ? -6.031 -9.914 -2.174 1 93.06 72 ARG A O 1
ATOM 550 N N . ILE A 1 73 ? -4.23 -10.555 -3.391 1 91.75 73 ILE A N 1
ATOM 551 C CA . ILE A 1 73 ? -3.277 -9.969 -2.453 1 91.75 73 ILE A CA 1
ATOM 552 C C . ILE A 1 73 ? -3.496 -8.461 -2.365 1 91.75 73 ILE A C 1
ATOM 554 O O . ILE A 1 73 ? -3.59 -7.906 -1.269 1 91.75 73 ILE A O 1
ATOM 558 N N . VAL A 1 74 ? -3.639 -7.785 -3.504 1 87.56 74 VAL A N 1
ATOM 559 C CA . VAL A 1 74 ? -3.832 -6.34 -3.561 1 87.56 74 VAL A CA 1
ATOM 560 C C . VAL A 1 74 ? -5.113 -5.957 -2.824 1 87.56 74 VAL A C 1
ATOM 562 O O . VAL A 1 74 ? -5.129 -5.012 -2.033 1 87.56 74 VAL A O 1
ATOM 565 N N . GLU A 1 75 ? -6.18 -6.719 -3.061 1 84.06 75 GLU A N 1
ATOM 566 C CA . GLU A 1 75 ? -7.465 -6.461 -2.416 1 84.06 75 GLU A CA 1
ATOM 567 C C . GLU A 1 75 ? -7.387 -6.703 -0.912 1 84.06 75 GLU A C 1
ATOM 569 O O . GLU A 1 75 ? -7.805 -5.855 -0.118 1 84.06 75 GLU A O 1
ATOM 574 N N . THR A 1 76 ? -6.801 -7.863 -0.515 1 85.12 76 THR A N 1
ATOM 575 C CA . THR A 1 76 ? -6.773 -8.289 0.88 1 85.12 76 THR A CA 1
ATOM 576 C C . THR A 1 76 ? -5.895 -7.359 1.713 1 85.12 76 THR A C 1
ATOM 578 O O . THR A 1 76 ? -6.207 -7.074 2.871 1 85.12 76 THR A O 1
ATOM 581 N N . LYS A 1 77 ? -4.82 -6.895 1.033 1 80 77 LYS A N 1
ATOM 582 C CA . LYS A 1 77 ? -3.885 -6.039 1.76 1 80 77 LYS A CA 1
ATOM 583 C C . LYS A 1 77 ? -4.223 -4.562 1.565 1 80 77 LYS A C 1
ATOM 585 O O . LYS A 1 77 ? -3.582 -3.689 2.154 1 80 77 LYS A O 1
ATOM 590 N N . GLY A 1 78 ? -5.172 -4.328 0.732 1 77.94 78 GLY A N 1
ATOM 591 C CA . GLY A 1 78 ? -5.57 -2.945 0.503 1 77.94 78 GLY A CA 1
ATOM 592 C C . GLY A 1 78 ? -4.48 -2.113 -0.149 1 77.94 78 GLY A C 1
ATOM 593 O O . GLY A 1 78 ? -4.246 -0.97 0.246 1 77.94 78 GLY A O 1
ATOM 594 N N . LEU A 1 79 ? -3.758 -2.711 -1.012 1 76.12 79 LEU A N 1
ATOM 595 C CA . LEU A 1 79 ? -2.594 -2.055 -1.598 1 76.12 79 LEU A CA 1
ATOM 596 C C . LEU A 1 79 ? -2.988 -1.234 -2.82 1 76.12 79 LEU A C 1
ATOM 598 O O . LEU A 1 79 ? -2.141 -0.9 -3.65 1 76.12 79 LEU A O 1
ATOM 602 N N . ASP A 1 80 ? -4.234 -0.762 -2.797 1 68.06 80 ASP A N 1
ATOM 603 C CA . ASP A 1 80 ? -4.633 0.136 -3.877 1 68.06 80 ASP A CA 1
ATOM 604 C C . ASP A 1 80 ? -3.662 1.309 -4.004 1 68.06 80 ASP A C 1
ATOM 606 O O . ASP A 1 80 ? -3.131 1.793 -3.002 1 68.06 80 ASP A O 1
ATOM 610 N N . PHE A 1 81 ? -3.172 1.499 -5.199 1 68.62 81 PHE A N 1
ATOM 611 C CA . PHE A 1 81 ? -2.201 2.525 -5.562 1 68.62 81 PHE A CA 1
ATOM 612 C C . PHE A 1 81 ? -2.561 3.861 -4.922 1 68.62 81 PHE A C 1
ATOM 614 O O . PHE A 1 81 ? -3.701 4.316 -5.023 1 68.62 81 PHE A O 1
ATOM 621 N N . ILE A 1 82 ? -1.72 4.148 -3.971 1 78.75 82 ILE A N 1
ATOM 622 C CA . ILE A 1 82 ? -1.834 5.48 -3.389 1 78.75 82 ILE A CA 1
ATOM 623 C C . ILE A 1 82 ? -1.291 6.52 -4.367 1 78.75 82 ILE A C 1
ATOM 625 O O . ILE A 1 82 ? -0.17 6.391 -4.863 1 78.75 82 ILE A O 1
ATOM 629 N N . ASP A 1 83 ? -2.244 7.375 -4.836 1 83.5 83 ASP A N 1
ATOM 630 C CA . ASP A 1 83 ? -1.769 8.555 -5.547 1 83.5 83 ASP A CA 1
ATOM 631 C C . ASP A 1 83 ? -1.218 9.602 -4.574 1 83.5 83 ASP A C 1
ATOM 633 O O . ASP A 1 83 ? -1.978 10.375 -3.992 1 83.5 83 ASP A O 1
ATOM 637 N N . THR A 1 84 ? 0.072 9.633 -4.492 1 88.81 84 THR A N 1
ATOM 638 C CA . THR A 1 84 ? 0.743 10.492 -3.523 1 88.81 84 THR A CA 1
ATOM 639 C C . THR A 1 84 ? 0.415 11.961 -3.785 1 88.81 84 THR A C 1
ATOM 641 O O . THR A 1 84 ? 0.23 12.742 -2.848 1 88.81 84 THR A O 1
ATOM 644 N N . GLN A 1 85 ? 0.348 12.32 -5.07 1 92 85 GLN A N 1
ATOM 645 C CA . GLN A 1 85 ? 0.044 13.711 -5.391 1 92 85 GLN A CA 1
ATOM 646 C C . GLN A 1 85 ? -1.38 14.078 -4.977 1 92 85 GLN A C 1
ATOM 648 O O . GLN A 1 85 ? -1.626 15.172 -4.477 1 92 85 GLN A O 1
ATOM 653 N N . ARG A 1 86 ? -2.201 13.172 -5.246 1 92.56 86 ARG A N 1
ATOM 654 C CA . ARG A 1 86 ? -3.572 13.414 -4.809 1 92.56 86 ARG A CA 1
ATOM 655 C C . ARG A 1 86 ? -3.65 13.531 -3.291 1 92.56 86 ARG A C 1
ATOM 657 O O . ARG A 1 86 ? -4.328 14.414 -2.766 1 92.56 86 ARG A O 1
ATOM 664 N N . ALA A 1 87 ? -3.039 12.609 -2.617 1 94.56 87 ALA A N 1
ATOM 665 C CA . ALA A 1 87 ? -2.994 12.672 -1.159 1 94.56 87 ALA A CA 1
ATOM 666 C C . ALA A 1 87 ? -2.438 14.008 -0.683 1 94.56 87 ALA A C 1
ATOM 668 O O . ALA A 1 87 ? -2.963 14.609 0.259 1 94.56 87 ALA A O 1
ATOM 669 N N . LYS A 1 88 ? -1.399 14.508 -1.389 1 96.81 88 LYS A N 1
ATOM 670 C CA . LYS A 1 88 ? -0.827 15.805 -1.041 1 96.81 88 LYS A CA 1
ATOM 671 C C . LYS A 1 88 ? -1.835 16.922 -1.267 1 96.81 88 LYS A C 1
ATOM 673 O O . LYS A 1 88 ? -1.914 17.859 -0.471 1 96.81 88 LYS A O 1
ATOM 678 N N . HIS A 1 89 ? -2.531 16.781 -2.295 1 97.12 89 HIS A N 1
ATOM 679 C CA . HIS A 1 89 ? -3.557 17.781 -2.578 1 97.12 89 HIS A CA 1
ATOM 680 C C . HIS A 1 89 ? -4.621 17.812 -1.485 1 97.12 89 HIS A C 1
ATOM 682 O O . HIS A 1 89 ? -5.008 18.875 -1.014 1 97.12 89 HIS A O 1
ATOM 688 N N . ILE A 1 90 ? -5.074 16.688 -1.07 1 97.06 90 ILE A N 1
ATOM 689 C CA . ILE A 1 90 ? -6.082 16.562 -0.023 1 97.06 90 ILE A CA 1
ATOM 690 C C . ILE A 1 90 ? -5.559 17.172 1.273 1 97.06 90 ILE A C 1
ATOM 692 O O . ILE A 1 90 ? -6.23 18 1.891 1 97.06 90 ILE A O 1
ATOM 696 N N . ALA A 1 91 ? -4.344 16.797 1.627 1 98.25 91 ALA A N 1
ATOM 697 C CA . ALA A 1 91 ? -3.748 17.312 2.859 1 98.25 91 ALA A CA 1
ATOM 698 C C . ALA A 1 91 ? -3.604 18.828 2.811 1 98.25 91 ALA A C 1
ATOM 700 O O . ALA A 1 91 ? -3.92 19.516 3.781 1 98.25 91 ALA A O 1
ATOM 701 N N . ASN A 1 92 ? -3.074 19.266 1.736 1 97.62 92 ASN A N 1
ATOM 702 C CA . ASN A 1 92 ? -2.857 20.688 1.553 1 97.62 92 ASN A CA 1
ATOM 703 C C . ASN A 1 92 ? -4.16 21.484 1.682 1 97.62 92 ASN A C 1
ATOM 705 O O . ASN A 1 92 ? -4.23 22.453 2.434 1 97.62 92 ASN A O 1
ATOM 709 N N . LYS A 1 93 ? -5.145 21.062 0.977 1 96.25 93 LYS A N 1
ATOM 710 C CA . LYS A 1 93 ? -6.441 21.75 0.997 1 96.25 93 LYS A CA 1
ATOM 711 C C . LYS A 1 93 ? -6.992 21.844 2.416 1 96.25 93 LYS A C 1
ATOM 713 O O . LYS A 1 93 ? -7.469 22.891 2.834 1 96.25 93 LYS A O 1
ATOM 718 N N . GLN A 1 94 ? -6.883 20.859 3.143 1 95.25 94 GLN A N 1
ATOM 719 C CA . GLN A 1 94 ? -7.449 20.797 4.484 1 95.25 94 GLN A CA 1
ATOM 720 C C . GLN A 1 94 ? -6.621 21.625 5.465 1 95.25 94 GLN A C 1
ATOM 722 O O . GLN A 1 94 ? -7.172 22.266 6.363 1 95.25 94 GLN A O 1
ATOM 727 N N . THR A 1 95 ? -5.363 21.641 5.281 1 96.19 95 THR A N 1
ATOM 728 C CA . THR A 1 95 ? -4.496 22.281 6.266 1 96.19 95 THR A CA 1
ATOM 729 C C . THR A 1 95 ? -4.496 23.797 6.098 1 96.19 95 THR A C 1
ATOM 731 O O . THR A 1 95 ? -4.469 24.531 7.082 1 96.19 95 THR A O 1
ATOM 734 N N . VAL A 1 96 ? -4.512 24.203 4.883 1 95.12 96 VAL A N 1
ATOM 735 C CA . VAL A 1 96 ? -4.379 25.641 4.668 1 95.12 96 VAL A CA 1
ATOM 736 C C . VAL A 1 96 ? -5.633 26.359 5.18 1 95.12 96 VAL A C 1
ATOM 738 O O . VAL A 1 96 ? -5.586 27.547 5.504 1 95.12 96 VAL A O 1
ATOM 741 N N . GLU A 1 97 ? -6.688 25.656 5.324 1 92.81 97 GLU A N 1
ATOM 742 C CA . GLU A 1 97 ? -7.941 26.25 5.777 1 92.81 97 GLU A CA 1
ATOM 743 C C . GLU A 1 97 ? -7.91 26.516 7.277 1 92.81 97 GLU A C 1
ATOM 745 O O . GLU A 1 97 ? -8.672 27.359 7.777 1 92.81 97 GLU A O 1
ATOM 750 N N . ILE A 1 98 ? -7.023 26.016 7.879 1 90.62 98 ILE A N 1
ATOM 751 C CA . ILE A 1 98 ? -7.047 26.109 9.336 1 90.62 98 ILE A CA 1
ATOM 752 C C . ILE A 1 98 ? -6.598 27.5 9.766 1 90.62 98 ILE A C 1
ATOM 754 O O . ILE A 1 98 ? -6.949 27.969 10.852 1 90.62 98 ILE A O 1
ATOM 758 N N . VAL A 1 99 ? -5.84 28.203 8.93 1 91.06 99 VAL A N 1
ATOM 759 C CA . VAL A 1 99 ? -5.285 29.5 9.352 1 91.06 99 VAL A CA 1
ATOM 760 C C . VAL A 1 99 ? -6.156 30.625 8.82 1 91.06 99 VAL A C 1
ATOM 762 O O . VAL A 1 99 ? -5.891 31.797 9.102 1 91.06 99 VAL A O 1
ATOM 765 N N . ALA A 1 100 ? -7.102 30.266 8.016 1 85.88 100 ALA A N 1
ATOM 766 C CA . ALA A 1 100 ? -7.969 31.297 7.438 1 85.88 100 ALA A CA 1
ATOM 767 C C . ALA A 1 100 ? -8.633 32.125 8.531 1 85.88 100 ALA A C 1
ATOM 769 O O . ALA A 1 100 ? -8.789 33.344 8.383 1 85.88 100 ALA A O 1
ATOM 770 N N . GLU A 1 101 ? -8.891 31.516 9.625 1 80 101 GLU A N 1
ATOM 771 C CA . GLU A 1 101 ? -9.617 32.219 10.688 1 80 101 GLU A CA 1
ATOM 772 C C . GLU A 1 101 ? -8.648 32.906 11.641 1 80 101 GLU A C 1
ATOM 774 O O . GLU A 1 101 ? -9.07 33.688 12.5 1 80 101 GLU A O 1
ATOM 779 N N . ASP A 1 102 ? -7.441 32.656 11.43 1 86.31 102 ASP A N 1
ATOM 780 C CA . ASP A 1 102 ? -6.441 33.188 12.352 1 86.31 102 ASP A CA 1
ATOM 781 C C . ASP A 1 102 ? -5.98 34.562 11.922 1 86.31 102 ASP A C 1
ATOM 783 O O . ASP A 1 102 ? -5.359 35.281 12.695 1 86.31 102 ASP A O 1
ATOM 787 N N . TYR A 1 103 ? -6.379 34.875 10.742 1 85.31 103 TYR A N 1
ATOM 788 C CA . TYR A 1 103 ? -5.945 36.156 10.203 1 85.31 103 TYR A CA 1
ATOM 789 C C . TYR A 1 103 ? -7.129 36.938 9.656 1 85.31 103 TYR A C 1
ATOM 791 O O . TYR A 1 103 ? -8.102 36.375 9.172 1 85.31 103 TYR A O 1
ATOM 799 N N . MET B 1 1 ? -4.508 22.734 22.453 1 59.78 1 MET B N 1
ATOM 800 C CA . MET B 1 1 ? -5.469 23.469 21.625 1 59.78 1 MET B CA 1
ATOM 801 C C . MET B 1 1 ? -5.402 23.016 20.172 1 59.78 1 MET B C 1
ATOM 803 O O . MET B 1 1 ? -4.586 23.516 19.406 1 59.78 1 MET B O 1
ATOM 807 N N . GLY B 1 2 ? -5.449 21.844 19.516 1 72.5 2 GLY B N 1
ATOM 808 C CA . GLY B 1 2 ? -5.199 21.312 18.188 1 72.5 2 GLY B CA 1
ATOM 809 C C . GLY B 1 2 ? -6.168 21.828 17.141 1 72.5 2 GLY B C 1
ATOM 810 O O . GLY B 1 2 ? -7.281 22.25 17.469 1 72.5 2 GLY B O 1
ATOM 811 N N . TYR B 1 3 ? -5.699 22.297 16.078 1 86.75 3 TYR B N 1
ATOM 812 C CA . TYR B 1 3 ? -6.508 22.812 14.969 1 86.75 3 TYR B CA 1
ATOM 813 C C . TYR B 1 3 ? -7.609 21.828 14.602 1 86.75 3 TYR B C 1
ATOM 815 O O . TYR B 1 3 ? -8.703 22.219 14.211 1 86.75 3 TYR B O 1
ATOM 823 N N . PHE B 1 4 ? -7.297 20.562 14.812 1 89.19 4 PHE B N 1
ATOM 824 C CA . PHE B 1 4 ? -8.297 19.531 14.555 1 89.19 4 PHE B CA 1
ATOM 825 C C . PHE B 1 4 ? -8.766 18.891 15.859 1 89.19 4 PHE B C 1
ATOM 827 O O . PHE B 1 4 ? -7.949 18.609 16.734 1 89.19 4 PHE B O 1
ATOM 834 N N . SER B 1 5 ? -10.117 18.781 15.984 1 88.31 5 SER B N 1
ATOM 835 C CA . SER B 1 5 ? -10.664 18.094 17.156 1 88.31 5 SER B CA 1
ATOM 836 C C . SER B 1 5 ? -10.328 16.609 17.125 1 88.31 5 SER B C 1
ATOM 838 O O . SER B 1 5 ? -9.992 16.062 16.078 1 88.31 5 SER B O 1
ATOM 840 N N . ASP B 1 6 ? -10.523 15.969 18.25 1 88.25 6 ASP B N 1
ATOM 841 C CA . ASP B 1 6 ? -10.195 14.555 18.375 1 88.25 6 ASP B CA 1
ATOM 842 C C . ASP B 1 6 ? -11.172 13.688 17.562 1 88.25 6 ASP B C 1
ATOM 844 O O . ASP B 1 6 ? -10.875 12.531 17.266 1 88.25 6 ASP B O 1
ATOM 848 N N . ASP B 1 7 ? -12.312 14.266 17.25 1 89.62 7 ASP B N 1
ATOM 849 C CA . ASP B 1 7 ? -13.32 13.508 16.516 1 89.62 7 ASP B CA 1
ATOM 850 C C . ASP B 1 7 ? -13.375 13.953 15.047 1 89.62 7 ASP B C 1
ATOM 852 O O . ASP B 1 7 ? -14.289 13.57 14.312 1 89.62 7 ASP B O 1
ATOM 856 N N . SER B 1 8 ? -12.398 14.727 14.719 1 92.94 8 SER B N 1
ATOM 857 C CA . SER B 1 8 ? -12.344 15.156 13.328 1 92.94 8 SER B CA 1
ATOM 858 C C . SER B 1 8 ? -11.969 14.008 12.406 1 92.94 8 SER B C 1
ATOM 860 O O . SER B 1 8 ? -11.406 13.008 12.852 1 92.94 8 SER B O 1
ATOM 862 N N . GLU B 1 9 ? -12.328 14.195 11.102 1 95.06 9 GLU B N 1
ATOM 863 C CA . GLU B 1 9 ? -11.938 13.219 10.102 1 95.06 9 GLU B CA 1
ATOM 864 C C . GLU B 1 9 ? -10.422 13.047 10.055 1 95.06 9 GLU B C 1
ATOM 866 O O . GLU B 1 9 ? -9.922 11.93 9.883 1 95.06 9 GLU B O 1
ATOM 871 N N . GLN B 1 10 ? -9.703 14.055 10.266 1 96.19 10 GLN B N 1
ATOM 872 C CA . GLN B 1 10 ? -8.242 14.062 10.242 1 96.19 10 GLN B CA 1
ATOM 873 C C . GLN B 1 10 ? -7.676 13.281 11.43 1 96.19 10 GLN B C 1
ATOM 875 O O . GLN B 1 10 ? -6.766 12.469 11.258 1 96.19 10 GLN B O 1
ATOM 880 N N . ALA B 1 11 ? -8.266 13.492 12.57 1 95.88 11 ALA B N 1
ATOM 881 C CA . ALA B 1 11 ? -7.828 12.773 13.766 1 95.88 11 ALA B CA 1
ATOM 882 C C . ALA B 1 11 ? -8.141 11.281 13.648 1 95.88 11 ALA B C 1
ATOM 884 O O . ALA B 1 11 ? -7.316 10.445 14.023 1 95.88 11 ALA B O 1
ATOM 885 N N . ILE B 1 12 ? -9.289 11.031 13.195 1 95.81 12 ILE B N 1
ATOM 886 C CA . ILE B 1 12 ? -9.703 9.641 13 1 95.81 12 ILE B CA 1
ATOM 887 C C . ILE B 1 12 ? -8.758 8.961 12.008 1 95.81 12 ILE B C 1
ATOM 889 O O . ILE B 1 12 ? -8.328 7.828 12.234 1 95.81 12 ILE B O 1
ATOM 893 N N . ALA B 1 13 ? -8.414 9.617 10.93 1 96 13 ALA B N 1
ATOM 894 C CA . ALA B 1 13 ? -7.492 9.086 9.922 1 96 13 ALA B CA 1
ATOM 895 C C . ALA B 1 13 ? -6.109 8.844 10.523 1 96 13 ALA B C 1
ATOM 897 O O . ALA B 1 13 ? -5.484 7.816 10.242 1 96 13 ALA B O 1
ATOM 898 N N . TRP B 1 14 ? -5.699 9.711 11.312 1 95.81 14 TRP B N 1
ATOM 899 C CA . TRP B 1 14 ? -4.402 9.578 11.969 1 95.81 14 TRP B CA 1
ATOM 900 C C . TRP B 1 14 ? -4.359 8.336 12.852 1 95.81 14 TRP B C 1
ATOM 902 O O . TRP B 1 14 ? -3.389 7.578 12.828 1 95.81 14 TRP B O 1
ATOM 912 N N . ASN B 1 15 ? -5.406 8.156 13.547 1 94.75 15 ASN B N 1
ATOM 913 C CA . ASN B 1 15 ? -5.496 6.961 14.383 1 94.75 15 ASN B CA 1
ATOM 914 C C . ASN B 1 15 ? -5.531 5.688 13.539 1 94.75 15 ASN B C 1
ATOM 916 O O . ASN B 1 15 ? -4.898 4.691 13.883 1 94.75 15 ASN B O 1
ATOM 920 N N . ALA B 1 16 ? -6.203 5.75 12.469 1 91.25 16 ALA B N 1
ATOM 921 C CA . ALA B 1 16 ? -6.348 4.602 11.578 1 91.25 16 ALA B CA 1
ATOM 922 C C . ALA B 1 16 ? -5 4.18 11 1 91.25 16 ALA B C 1
ATOM 924 O O . ALA B 1 16 ? -4.668 2.992 10.984 1 91.25 16 ALA B O 1
ATOM 925 N N . ILE B 1 17 ? -4.176 5.133 10.562 1 89.31 17 ILE B N 1
ATOM 926 C CA . ILE B 1 17 ? -2.93 4.777 9.89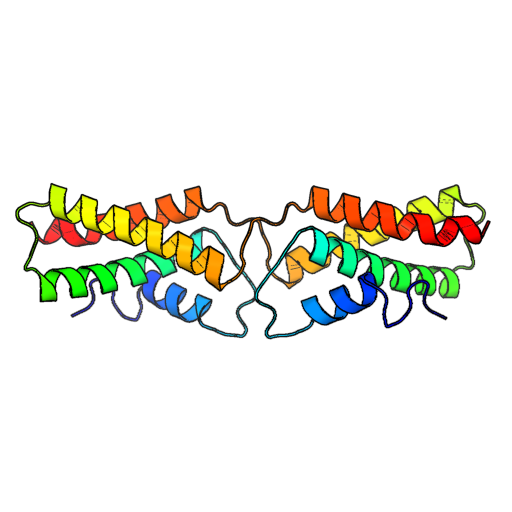1 1 89.31 17 ILE B CA 1
ATOM 927 C C . ILE B 1 17 ? -1.925 4.254 10.914 1 89.31 17 ILE B C 1
ATOM 929 O O . ILE B 1 17 ? -0.94 3.605 10.555 1 89.31 17 ILE B O 1
ATOM 933 N N . ASN B 1 18 ? -2.229 4.539 12.148 1 89.56 18 ASN B N 1
ATOM 934 C CA . ASN B 1 18 ? -1.314 4.078 13.188 1 89.56 18 ASN B CA 1
ATOM 935 C C . ASN B 1 18 ? -1.794 2.771 13.812 1 89.56 18 ASN B C 1
ATOM 937 O O . ASN B 1 18 ? -1.161 2.25 14.734 1 89.56 18 ASN B O 1
ATOM 941 N N . ASP B 1 19 ? -2.881 2.35 13.398 1 85.19 19 ASP B N 1
ATOM 942 C CA . ASP B 1 19 ? -3.346 1.014 13.758 1 85.19 19 ASP B CA 1
ATOM 943 C C . ASP B 1 19 ? -2.551 -0.061 13.016 1 85.19 19 ASP B C 1
ATOM 945 O O . ASP B 1 19 ? -2.533 -0.091 11.789 1 85.19 19 ASP B O 1
ATOM 949 N N . PRO B 1 20 ? -1.96 -1.019 13.836 1 77.94 20 PRO B N 1
ATOM 950 C CA . PRO B 1 20 ? -1.157 -2.062 13.195 1 77.94 20 PRO B CA 1
ATOM 951 C C . PRO B 1 20 ? -1.995 -3.006 12.336 1 77.94 20 PRO B C 1
ATOM 953 O O . PRO B 1 20 ? -1.455 -3.701 11.469 1 77.94 20 PRO B O 1
ATOM 956 N N . HIS B 1 21 ? -3.246 -2.959 12.555 1 75.31 21 HIS B N 1
ATOM 957 C CA . HIS B 1 21 ? -4.105 -3.889 11.836 1 75.31 21 HIS B CA 1
ATOM 958 C C . HIS B 1 21 ? -4.793 -3.201 10.656 1 75.31 21 HIS B C 1
ATOM 960 O O . HIS B 1 21 ? -5.672 -3.787 10.016 1 75.31 21 HIS B O 1
ATOM 966 N N . GLU B 1 22 ? -4.367 -1.944 10.383 1 73.81 22 GLU B N 1
ATOM 967 C CA . GLU B 1 22 ? -4.914 -1.25 9.219 1 73.81 22 GLU B CA 1
ATOM 968 C C . GLU B 1 22 ? -4.516 -1.945 7.922 1 73.81 22 GLU B C 1
ATOM 970 O O . GLU B 1 22 ? -3.338 -2.252 7.711 1 73.81 22 GLU B O 1
ATOM 975 N N . THR B 1 23 ? -5.527 -2.244 7.145 1 70.56 23 THR B N 1
ATOM 976 C CA . THR B 1 23 ? -5.223 -3.043 5.965 1 70.56 23 THR B CA 1
ATOM 977 C C . THR B 1 23 ? -5.68 -2.328 4.695 1 70.56 23 THR B C 1
ATOM 979 O O . THR B 1 23 ? -5.359 -2.758 3.586 1 70.56 23 THR B O 1
ATOM 982 N N . GLU B 1 24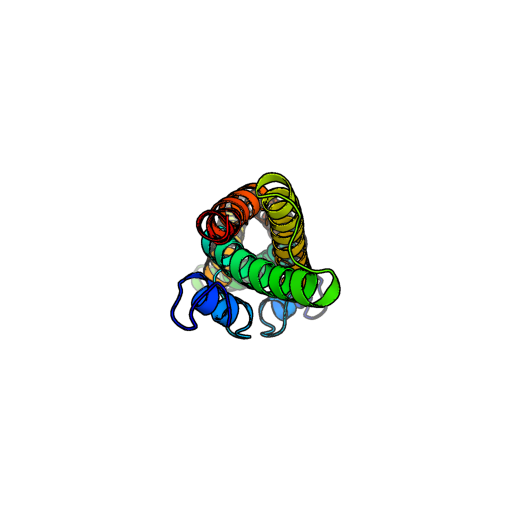 ? -6.367 -1.242 4.898 1 73.5 24 GLU B N 1
ATOM 983 C CA . GLU B 1 24 ? -6.859 -0.508 3.736 1 73.5 24 GLU B CA 1
ATOM 984 C C . GLU B 1 24 ? -6.316 0.917 3.713 1 73.5 24 GLU B C 1
ATOM 986 O O . GLU B 1 24 ? -6.363 1.621 4.727 1 73.5 24 GLU B O 1
ATOM 991 N N . TRP B 1 25 ? -5.77 1.188 2.479 1 81.38 25 TRP B N 1
ATOM 992 C CA . TRP B 1 25 ? -5.152 2.5 2.299 1 81.38 25 TRP B CA 1
ATOM 993 C C . TRP B 1 25 ? -5.777 3.238 1.121 1 81.38 25 TRP B C 1
ATOM 995 O O . TRP B 1 25 ? -6.078 2.633 0.09 1 81.38 25 TRP B O 1
ATOM 1005 N N . SER B 1 26 ? -6.109 4.48 1.433 1 83.94 26 SER B N 1
ATOM 1006 C CA . SER B 1 26 ? -6.605 5.336 0.36 1 83.94 26 SER B CA 1
ATOM 1007 C C . SER B 1 26 ? -5.918 6.699 0.379 1 83.94 26 SER B C 1
ATOM 1009 O O . SER B 1 26 ? -5.375 7.109 1.406 1 83.94 26 SER B O 1
ATOM 1011 N N . ASP B 1 27 ? -5.98 7.352 -0.779 1 89.5 27 ASP B N 1
ATOM 1012 C CA . ASP B 1 27 ? -5.43 8.703 -0.836 1 89.5 27 ASP B CA 1
ATOM 1013 C C . ASP B 1 27 ? -6.109 9.617 0.179 1 89.5 27 ASP B C 1
ATOM 1015 O O . ASP B 1 27 ? -5.449 10.43 0.833 1 89.5 27 ASP B O 1
ATOM 1019 N N . GLU B 1 28 ? -7.352 9.336 0.304 1 93 28 GLU B N 1
ATOM 1020 C CA . GLU B 1 28 ? -8.109 10.156 1.24 1 93 28 GLU B CA 1
ATOM 1021 C C . GLU B 1 28 ? -7.664 9.914 2.68 1 93 28 GLU B C 1
ATOM 1023 O O . GLU B 1 28 ? -7.469 10.859 3.445 1 93 28 GLU B O 1
ATOM 1028 N N . LEU B 1 29 ? -7.523 8.68 3.029 1 92.81 29 LEU B N 1
ATOM 1029 C CA . LEU B 1 29 ? -7.09 8.32 4.375 1 92.81 29 LEU B CA 1
ATOM 1030 C C . LEU B 1 29 ? -5.727 8.93 4.688 1 92.81 29 LEU B C 1
ATOM 1032 O O . LEU B 1 29 ? -5.547 9.555 5.734 1 92.81 29 LEU B O 1
ATOM 1036 N N . ILE B 1 30 ? -4.844 8.82 3.742 1 93.62 30 ILE B N 1
ATOM 1037 C CA . ILE B 1 30 ? -3.482 9.312 3.912 1 93.62 30 ILE B CA 1
ATOM 1038 C C . ILE B 1 30 ? -3.494 10.844 3.967 1 93.62 30 ILE B C 1
ATOM 1040 O O . ILE B 1 30 ? -2.832 11.445 4.816 1 93.62 30 ILE B O 1
ATOM 1044 N N . GLY B 1 31 ? -4.266 11.391 3.055 1 96.56 31 GLY B N 1
ATOM 1045 C CA . GLY B 1 31 ? -4.367 12.836 3.045 1 96.56 31 GLY B CA 1
ATOM 1046 C C . GLY B 1 31 ? -4.918 13.406 4.34 1 96.56 31 GLY B C 1
ATOM 1047 O O . GLY B 1 31 ? -4.375 14.375 4.875 1 96.56 31 GLY B O 1
ATOM 1048 N N . ASP B 1 32 ? -5.906 12.805 4.852 1 97.38 32 ASP B N 1
ATOM 1049 C CA . ASP B 1 32 ? -6.523 13.25 6.098 1 97.38 32 ASP B CA 1
ATOM 1050 C C . ASP B 1 32 ? -5.559 13.094 7.27 1 97.38 32 ASP B C 1
ATOM 1052 O O . ASP B 1 32 ? -5.402 14.008 8.078 1 97.38 32 ASP B O 1
ATOM 1056 N N . ALA B 1 33 ? -4.973 11.969 7.324 1 97.44 33 ALA B N 1
ATOM 1057 C CA . ALA B 1 33 ? -4.012 11.727 8.398 1 97.44 33 ALA B CA 1
ATOM 1058 C C . ALA B 1 33 ? -2.85 12.711 8.32 1 97.44 33 ALA B C 1
ATOM 1060 O O . ALA B 1 33 ? -2.406 13.234 9.344 1 97.4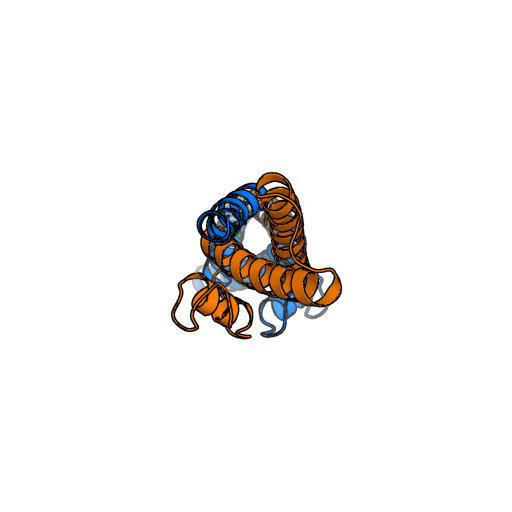4 33 ALA B O 1
ATOM 1061 N N . ALA B 1 34 ? -2.43 12.961 7.105 1 98.12 34 ALA B N 1
ATOM 1062 C CA . ALA B 1 34 ? -1.326 13.898 6.898 1 98.12 34 ALA B CA 1
ATOM 1063 C C . ALA B 1 34 ? -1.725 15.312 7.309 1 98.12 34 ALA B C 1
ATOM 1065 O O . ALA B 1 34 ? -0.91 16.062 7.855 1 98.12 34 ALA B O 1
ATOM 1066 N N . ALA B 1 35 ? -2.881 15.617 6.996 1 98.06 35 ALA B N 1
ATOM 1067 C CA . ALA B 1 35 ? -3.371 16.938 7.41 1 98.06 35 ALA B CA 1
ATOM 1068 C C . ALA B 1 35 ? -3.314 17.094 8.93 1 98.06 35 ALA B C 1
ATOM 1070 O O . ALA B 1 35 ? -2.904 18.141 9.438 1 98.06 35 ALA B O 1
ATOM 1071 N N . TYR B 1 36 ? -3.705 16.094 9.602 1 98 36 TYR B N 1
ATOM 1072 C CA . TYR B 1 36 ? -3.648 16.094 11.062 1 98 36 TYR B CA 1
ATOM 1073 C C . TYR B 1 36 ? -2.219 16.297 11.555 1 98 36 TYR B C 1
ATOM 1075 O O . TYR B 1 36 ? -1.961 17.109 12.438 1 98 36 TYR B O 1
ATOM 1083 N N . GLN B 1 37 ? -1.386 15.555 11.008 1 97.62 37 GLN B N 1
ATOM 1084 C CA . GLN B 1 37 ? 0.02 15.648 11.391 1 97.62 37 GLN B CA 1
ATOM 1085 C C . GLN B 1 37 ? 0.59 17.016 11.062 1 97.62 37 GLN B C 1
ATOM 1087 O O . GLN B 1 37 ? 1.315 17.609 11.875 1 97.62 37 GLN B O 1
ATOM 1092 N N . ALA B 1 38 ? 0.294 17.469 9.953 1 97.94 38 ALA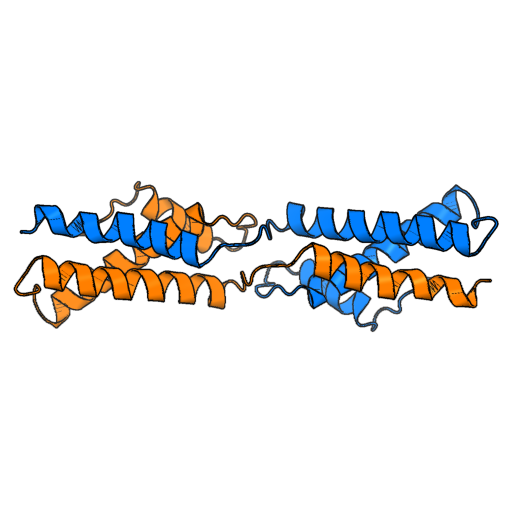 B N 1
ATOM 1093 C CA . ALA B 1 38 ? 0.794 18.766 9.531 1 97.94 38 ALA B CA 1
ATOM 1094 C C . ALA B 1 38 ? 0.309 19.875 10.477 1 97.94 38 ALA B C 1
ATOM 1096 O O . ALA B 1 38 ? 1.069 20.781 10.82 1 97.94 38 ALA B O 1
ATOM 1097 N N . ALA B 1 39 ? -0.906 19.797 10.875 1 97.12 39 ALA B N 1
ATOM 1098 C CA . ALA B 1 39 ? -1.463 20.797 11.797 1 97.12 39 ALA B CA 1
ATOM 1099 C C . ALA B 1 39 ? -0.72 20.781 13.133 1 97.12 39 ALA B C 1
ATOM 1101 O O . ALA B 1 39 ? -0.418 21.828 13.695 1 97.12 39 ALA B O 1
ATOM 1102 N N . LYS B 1 40 ? -0.435 19.609 13.57 1 96.56 40 LYS B N 1
ATOM 1103 C CA . LYS B 1 40 ? 0.313 19.469 14.82 1 96.56 40 LYS B CA 1
ATOM 1104 C C . LYS B 1 40 ? 1.71 20.078 14.688 1 96.56 40 LYS B C 1
ATOM 1106 O O . LYS B 1 40 ? 2.172 20.797 15.578 1 96.56 40 LYS B O 1
ATOM 1111 N N . LYS B 1 41 ? 2.324 19.781 13.625 1 97 41 LYS B N 1
ATOM 1112 C CA . LYS B 1 41 ? 3.662 20.312 13.383 1 97 41 LYS B CA 1
ATOM 1113 C C . LYS B 1 41 ? 3.633 21.828 13.234 1 97 41 LYS B C 1
ATOM 1115 O O . LYS B 1 41 ? 4.574 22.516 13.633 1 97 41 LYS B O 1
ATOM 1120 N N . TYR B 1 42 ? 2.609 22.297 12.648 1 97.5 42 TYR B N 1
ATOM 1121 C CA . TYR B 1 42 ? 2.461 23.734 12.539 1 97.5 42 TYR B CA 1
ATOM 1122 C C . TYR B 1 42 ? 2.33 24.375 13.914 1 97.5 42 TYR B C 1
ATOM 1124 O O . TYR B 1 42 ? 2.928 25.422 14.18 1 97.5 42 TYR B O 1
ATOM 1132 N N . GLU B 1 43 ? 1.55 23.844 14.758 1 95.81 43 GLU B N 1
ATOM 1133 C CA . GLU B 1 43 ? 1.428 24.328 16.125 1 95.81 43 GLU B CA 1
ATOM 1134 C C . GLU B 1 43 ? 2.783 24.359 16.828 1 95.81 43 GLU B C 1
ATOM 1136 O O . GLU B 1 43 ? 3.098 25.312 17.547 1 95.81 43 GLU B O 1
ATOM 1141 N N . GLU B 1 44 ? 3.525 23.328 16.641 1 96.56 44 GLU B N 1
ATOM 1142 C CA . GLU B 1 44 ? 4.871 23.266 17.203 1 96.56 44 GLU B CA 1
ATOM 1143 C C . GLU B 1 44 ? 5.75 24.375 16.625 1 96.56 44 GLU B C 1
ATOM 1145 O O . GLU B 1 44 ? 6.535 25 17.359 1 96.56 44 GLU B O 1
ATOM 1150 N N . HIS B 1 45 ? 5.605 24.594 15.398 1 96.38 45 HIS B N 1
ATOM 1151 C CA . HIS B 1 45 ? 6.355 25.641 14.734 1 96.38 45 HIS B CA 1
ATOM 1152 C C . HIS B 1 45 ? 6.02 27.016 15.32 1 96.38 45 HIS B C 1
ATOM 1154 O O . HIS B 1 45 ? 6.918 27.812 15.617 1 96.38 45 HIS B O 1
ATOM 1160 N N . VAL B 1 46 ? 4.75 27.234 15.492 1 96 46 VAL B N 1
ATOM 1161 C CA . VAL B 1 46 ? 4.281 28.516 16.016 1 96 46 VAL B CA 1
ATOM 1162 C C . VAL B 1 46 ? 4.746 28.672 17.453 1 96 46 VAL B C 1
ATOM 1164 O O . VAL B 1 46 ? 5.16 29.766 17.859 1 96 46 VAL B O 1
ATOM 1167 N N . ALA B 1 47 ? 4.684 27.625 18.141 1 96 47 ALA B N 1
ATOM 1168 C CA . ALA B 1 47 ? 5.121 27.672 19.531 1 96 47 ALA B CA 1
ATOM 1169 C C . ALA B 1 47 ? 6.613 27.984 19.641 1 96 47 ALA B C 1
ATOM 1171 O O . ALA B 1 47 ? 7.043 28.688 20.547 1 96 47 ALA B O 1
ATOM 1172 N N . ALA B 1 48 ? 7.332 27.531 18.656 1 96.5 48 ALA B N 1
ATOM 1173 C CA . ALA B 1 48 ? 8.781 27.688 18.688 1 96.5 48 ALA B CA 1
ATOM 1174 C C . ALA B 1 48 ? 9.211 29.016 18.078 1 96.5 48 ALA B C 1
ATOM 1176 O O . ALA B 1 48 ? 10.188 29.625 18.531 1 96.5 48 ALA B O 1
ATOM 1177 N N . ASN B 1 49 ? 8.477 29.5 17.141 1 96.81 49 ASN B N 1
ATOM 1178 C CA . ASN B 1 49 ? 8.969 30.609 16.344 1 96.81 49 ASN B CA 1
ATOM 1179 C C . ASN B 1 49 ? 8.016 31.812 16.375 1 96.81 49 ASN B C 1
ATOM 1181 O O . ASN B 1 49 ? 8.336 32.875 15.867 1 96.81 49 ASN B O 1
ATOM 1185 N N . GLY B 1 50 ? 6.863 31.656 17 1 94.69 50 GLY B N 1
ATOM 1186 C CA . GLY B 1 50 ? 5.824 32.656 16.938 1 94.69 50 GLY B CA 1
ATOM 1187 C C . GLY B 1 50 ? 4.957 32.562 15.695 1 94.69 50 GLY B C 1
ATOM 1188 O O . GLY B 1 50 ? 5.34 31.922 14.719 1 94.69 50 GLY B O 1
ATOM 1189 N N . LYS B 1 51 ? 3.867 33.125 15.695 1 93.88 51 LYS B N 1
ATOM 1190 C CA . LYS B 1 51 ? 2.924 33.125 14.578 1 93.88 51 LYS B CA 1
ATOM 1191 C C . LYS B 1 51 ? 3.525 33.812 13.359 1 93.88 51 LYS B C 1
ATOM 1193 O O . LYS B 1 51 ? 4.156 34.875 13.477 1 93.88 51 LYS B O 1
ATOM 1198 N N . PRO B 1 52 ? 3.27 33.188 12.203 1 96.19 52 PRO B N 1
ATOM 1199 C CA . PRO B 1 52 ? 3.758 33.844 10.992 1 96.19 52 PRO B CA 1
ATOM 1200 C C . PRO B 1 52 ? 3.176 35.25 10.797 1 96.19 52 PRO B C 1
ATOM 1202 O O . PRO B 1 52 ? 2.059 35.531 11.234 1 96.19 52 PRO B O 1
ATOM 1205 N N . ALA B 1 53 ? 3.916 36.125 10.047 1 95.25 53 ALA B N 1
ATOM 1206 C CA . ALA B 1 53 ? 3.596 37.531 9.922 1 95.25 53 ALA B CA 1
ATOM 1207 C C . ALA B 1 53 ? 2.346 37.75 9.07 1 95.25 53 ALA B C 1
ATOM 1209 O O . ALA B 1 53 ? 1.678 38.781 9.18 1 95.25 53 ALA B O 1
ATOM 1210 N N . SER B 1 54 ? 2.082 36.75 8.234 1 96.19 54 SER B N 1
ATOM 1211 C CA . SER B 1 54 ? 0.933 36.875 7.34 1 96.19 54 SER B CA 1
ATOM 1212 C C . SER B 1 54 ? 0.267 35.5 7.125 1 96.19 54 SER B C 1
ATOM 1214 O O . SER B 1 54 ? 0.875 34.469 7.375 1 96.19 54 SER B O 1
ATOM 1216 N N . GLN B 1 55 ? -0.947 35.625 6.605 1 96.25 55 GLN B N 1
ATOM 1217 C CA . GLN B 1 55 ? -1.671 34.406 6.25 1 96.25 55 GLN B CA 1
ATOM 1218 C C . GLN B 1 55 ? -0.966 33.656 5.121 1 96.25 55 GLN B C 1
ATOM 1220 O O . GLN B 1 55 ? -0.903 32.438 5.137 1 96.25 55 GLN B O 1
ATOM 1225 N N . ALA B 1 56 ? -0.456 34.438 4.246 1 96.5 56 ALA B N 1
ATOM 1226 C CA . ALA B 1 56 ? 0.254 33.844 3.111 1 96.5 56 ALA B CA 1
ATOM 1227 C C . ALA B 1 56 ? 1.461 33.031 3.58 1 96.5 56 ALA B C 1
ATOM 1229 O O . ALA B 1 56 ? 1.701 31.922 3.092 1 96.5 56 ALA B O 1
ATOM 1230 N N . GLN B 1 57 ? 2.143 33.531 4.523 1 97.12 57 GLN B N 1
ATOM 1231 C CA . GLN B 1 57 ? 3.301 32.844 5.082 1 97.12 57 GLN B CA 1
ATOM 1232 C C . GLN B 1 57 ? 2.879 31.609 5.859 1 97.12 57 GLN B C 1
ATOM 1234 O O . GLN B 1 57 ? 3.52 30.562 5.762 1 97.12 57 GLN B O 1
ATOM 1239 N N . ALA B 1 58 ? 1.846 31.781 6.559 1 97.31 58 ALA B N 1
ATOM 1240 C CA . ALA B 1 58 ? 1.319 30.656 7.316 1 97.31 58 ALA B CA 1
ATOM 1241 C C . ALA B 1 58 ? 0.911 29.516 6.391 1 97.31 58 ALA B C 1
ATOM 1243 O O . ALA B 1 58 ? 1.261 28.359 6.633 1 97.31 58 ALA B O 1
ATOM 1244 N N . LYS B 1 59 ? 0.265 29.859 5.277 1 97.12 59 LYS B N 1
ATOM 1245 C CA . LYS B 1 59 ? -0.18 28.859 4.312 1 97.12 59 LYS B CA 1
ATOM 1246 C C . LYS B 1 59 ? 1.009 28.172 3.646 1 97.12 59 LYS B C 1
ATOM 1248 O O . LYS B 1 59 ? 0.958 26.969 3.357 1 97.12 59 LYS B O 1
ATOM 1253 N N . GLU B 1 60 ? 1.993 28.859 3.404 1 97.25 60 GLU B N 1
ATOM 1254 C CA . GLU B 1 60 ? 3.191 28.281 2.807 1 97.25 60 GLU B CA 1
ATOM 1255 C C . GLU B 1 60 ? 3.818 27.234 3.727 1 97.25 60 GLU B C 1
ATOM 1257 O O . GLU B 1 60 ? 4.199 26.156 3.277 1 97.25 60 GLU B O 1
ATOM 1262 N N . ILE B 1 61 ? 3.904 27.594 4.984 1 97.38 61 ILE B N 1
ATOM 1263 C CA . ILE B 1 61 ? 4.457 26.672 5.969 1 97.38 61 ILE B CA 1
ATOM 1264 C C . ILE B 1 61 ? 3.578 25.422 6.055 1 97.38 61 ILE B C 1
ATOM 1266 O O . ILE B 1 61 ? 4.078 24.297 6.016 1 97.38 61 ILE B O 1
ATOM 1270 N N . LEU B 1 62 ? 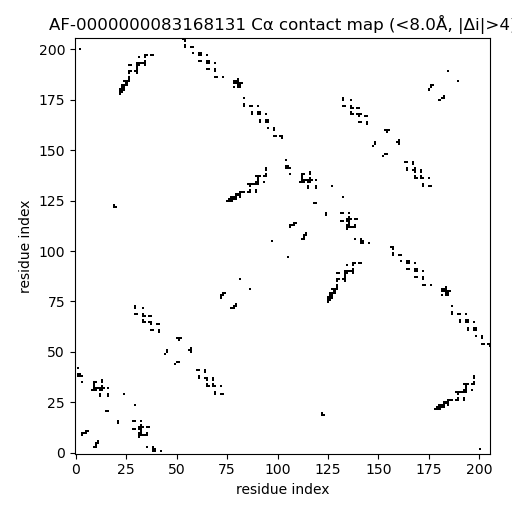2.295 25.625 6.086 1 97.62 62 LEU B N 1
ATOM 1271 C CA . LEU B 1 62 ? 1.354 24.516 6.203 1 97.62 62 LEU B CA 1
ATOM 1272 C C . L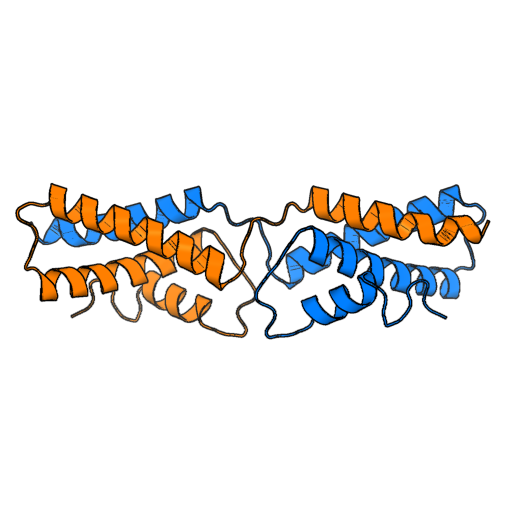EU B 1 62 ? 1.419 23.609 4.977 1 97.62 62 LEU B C 1
ATOM 1274 O O . LEU B 1 62 ? 1.388 22.391 5.102 1 97.62 62 LEU B O 1
ATOM 1278 N N . ARG B 1 63 ? 1.532 24.172 3.799 1 97.56 63 ARG B N 1
ATOM 1279 C CA . ARG B 1 63 ? 1.647 23.391 2.572 1 97.56 63 ARG B CA 1
ATOM 1280 C C . ARG B 1 63 ? 2.9 22.516 2.59 1 97.56 63 ARG B C 1
ATOM 1282 O O . ARG B 1 63 ? 2.859 21.359 2.189 1 97.56 63 ARG B O 1
ATOM 1289 N N . ALA B 1 64 ? 3.959 23.078 3 1 97.69 64 ALA B N 1
ATOM 1290 C CA . ALA B 1 64 ? 5.215 22.344 3.076 1 97.69 64 ALA B CA 1
ATOM 1291 C C . ALA B 1 64 ? 5.109 21.188 4.062 1 97.69 64 ALA B C 1
ATOM 1293 O O . ALA B 1 64 ? 5.527 20.062 3.762 1 97.69 64 ALA B O 1
ATOM 1294 N N . LEU B 1 65 ? 4.527 21.438 5.199 1 98.25 65 LEU B N 1
ATOM 1295 C CA . LEU B 1 65 ? 4.359 20.422 6.23 1 98.25 65 LEU B CA 1
ATOM 1296 C C . LEU B 1 65 ? 3.398 19.328 5.766 1 98.25 65 LEU B C 1
ATOM 1298 O O . LEU B 1 65 ? 3.617 18.141 6.035 1 98.25 65 LEU B O 1
ATOM 1302 N N . ALA B 1 66 ? 2.336 19.719 5.133 1 98.31 66 ALA B N 1
ATOM 1303 C CA . ALA B 1 66 ? 1.371 18.766 4.605 1 98.31 66 ALA B CA 1
ATOM 1304 C C . ALA B 1 66 ? 2.033 17.812 3.615 1 98.31 66 ALA B C 1
ATOM 1306 O O . ALA B 1 66 ? 1.901 16.594 3.734 1 98.31 66 ALA B O 1
ATOM 1307 N N . GLY B 1 67 ? 2.736 18.328 2.691 1 97.25 67 GLY B N 1
ATOM 1308 C CA . GLY B 1 67 ? 3.443 17.516 1.721 1 97.25 67 GLY B CA 1
ATOM 1309 C C . GLY B 1 67 ? 4.445 16.562 2.355 1 97.25 67 GLY B C 1
ATOM 1310 O O . GLY B 1 67 ? 4.488 15.383 2.016 1 97.25 67 GLY B O 1
ATOM 1311 N N . ALA B 1 68 ? 5.25 17.062 3.293 1 97.06 68 ALA B N 1
ATOM 1312 C CA . ALA B 1 68 ? 6.246 16.25 3.992 1 97.06 68 ALA B CA 1
ATOM 1313 C C . ALA B 1 68 ? 5.578 15.141 4.801 1 97.06 68 ALA B C 1
ATOM 1315 O O . ALA B 1 68 ? 6.121 14.039 4.914 1 97.06 68 ALA B O 1
ATOM 1316 N N . SER B 1 69 ? 4.441 15.523 5.332 1 97.94 69 SER B N 1
ATOM 1317 C CA . SER B 1 69 ? 3.715 14.539 6.129 1 97.94 69 SER B CA 1
ATOM 1318 C C . SER B 1 69 ? 3.213 13.383 5.262 1 97.94 69 SER B C 1
ATOM 1320 O O . SER B 1 69 ? 3.318 12.219 5.645 1 97.94 69 SER B O 1
ATOM 1322 N N . VAL B 1 70 ? 2.711 13.688 4.078 1 96.19 70 VAL B N 1
ATOM 1323 C CA . VAL B 1 70 ? 2.285 12.648 3.145 1 96.19 70 VAL B CA 1
ATOM 1324 C C . VAL B 1 70 ? 3.475 11.773 2.768 1 96.19 70 VAL B C 1
ATOM 1326 O O . VAL B 1 70 ? 3.389 10.539 2.82 1 96.19 70 VAL B O 1
ATOM 1329 N N . ASP B 1 71 ? 4.551 12.391 2.453 1 93.31 71 ASP B N 1
ATOM 1330 C CA . ASP B 1 71 ? 5.746 11.656 2.064 1 93.31 71 ASP B CA 1
ATOM 1331 C C . ASP B 1 71 ? 6.195 10.711 3.178 1 93.31 71 ASP B C 1
ATOM 1333 O O . ASP B 1 71 ? 6.559 9.562 2.916 1 93.31 71 ASP B O 1
ATOM 1337 N N . ARG B 1 72 ? 6.176 11.172 4.332 1 93.06 72 ARG B N 1
ATOM 1338 C CA . ARG B 1 72 ? 6.605 10.383 5.48 1 93.06 72 ARG B CA 1
ATOM 1339 C C . ARG B 1 72 ? 5.691 9.18 5.688 1 93.06 72 ARG B C 1
ATOM 1341 O O . ARG B 1 72 ? 6.168 8.07 5.938 1 93.06 72 ARG B O 1
ATOM 1348 N N . ILE B 1 73 ? 4.363 9.406 5.645 1 91.62 73 ILE B N 1
ATOM 1349 C CA . ILE B 1 73 ? 3.41 8.32 5.828 1 91.62 73 ILE B CA 1
ATOM 1350 C C . ILE B 1 73 ? 3.615 7.262 4.746 1 91.62 73 ILE B C 1
ATOM 1352 O O . ILE B 1 73 ? 3.707 6.066 5.043 1 91.62 73 ILE B O 1
ATOM 1356 N N . VAL B 1 74 ? 3.746 7.676 3.486 1 87.44 74 VAL B N 1
ATOM 1357 C CA . VAL B 1 74 ? 3.924 6.77 2.355 1 87.44 74 VAL B CA 1
ATOM 1358 C C . VAL B 1 74 ? 5.207 5.961 2.539 1 87.44 74 VAL B C 1
ATOM 1360 O O . VAL B 1 74 ? 5.211 4.742 2.34 1 87.44 74 VAL B O 1
ATOM 1363 N N . GLU B 1 75 ? 6.273 6.633 2.947 1 83.94 75 GLU B N 1
ATOM 1364 C CA . GLU B 1 75 ? 7.559 5.973 3.164 1 83.94 75 GLU B CA 1
ATOM 1365 C C . GLU B 1 75 ? 7.484 4.996 4.332 1 83.94 75 GLU B C 1
ATOM 1367 O O . GLU B 1 75 ? 7.898 3.84 4.207 1 83.94 75 GLU B O 1
ATOM 1372 N N . THR B 1 76 ? 6.906 5.453 5.461 1 84.81 76 THR B N 1
ATOM 1373 C CA . THR B 1 76 ? 6.891 4.676 6.695 1 84.81 76 THR B CA 1
ATOM 1374 C C . THR B 1 76 ? 6.008 3.439 6.543 1 84.81 76 THR B C 1
ATOM 1376 O O . THR B 1 76 ? 6.32 2.379 7.086 1 84.81 76 THR B O 1
ATOM 1379 N N . LYS B 1 77 ? 4.941 3.645 5.766 1 79.81 77 LYS B N 1
ATOM 1380 C CA . LYS B 1 77 ? 4 2.541 5.605 1 79.81 77 LYS B CA 1
ATOM 1381 C C . LYS B 1 77 ? 4.328 1.717 4.363 1 79.81 77 LYS B C 1
ATOM 1383 O O . LYS B 1 77 ? 3.684 0.699 4.098 1 79.81 77 LYS B O 1
ATOM 1388 N N . GLY B 1 78 ? 5.266 2.195 3.637 1 77.94 78 GLY B N 1
ATOM 1389 C CA . GLY B 1 78 ? 5.652 1.462 2.441 1 77.94 78 GLY B CA 1
ATOM 1390 C C . GLY B 1 78 ? 4.559 1.414 1.394 1 77.94 78 GLY B C 1
ATOM 1391 O O . GLY B 1 78 ? 4.316 0.368 0.786 1 77.94 78 GLY B O 1
ATOM 1392 N N . LEU B 1 79 ? 3.838 2.455 1.283 1 76.06 79 LEU B N 1
ATOM 1393 C CA . LEU B 1 79 ? 2.666 2.473 0.414 1 76.06 79 LEU B CA 1
ATOM 1394 C C . LEU B 1 79 ? 3.053 2.869 -1.008 1 76.06 79 LEU B C 1
ATOM 1396 O O . LEU B 1 79 ? 2.197 3.279 -1.796 1 76.06 79 LEU B O 1
ATOM 1400 N N . ASP B 1 80 ? 4.293 2.557 -1.341 1 67.62 80 ASP B N 1
ATOM 1401 C CA . ASP B 1 80 ? 4.672 2.799 -2.73 1 67.62 80 ASP B CA 1
ATOM 1402 C C . ASP B 1 80 ? 3.705 2.109 -3.689 1 67.62 80 ASP B C 1
ATOM 1404 O O . ASP B 1 80 ? 3.191 1.028 -3.393 1 67.62 80 ASP B O 1
ATOM 1408 N N . PHE B 1 81 ? 3.213 2.877 -4.617 1 68.38 81 PHE B N 1
ATOM 1409 C CA . PHE B 1 81 ? 2.238 2.471 -5.621 1 68.38 81 PHE B CA 1
ATOM 1410 C C . PHE B 1 81 ? 2.594 1.106 -6.199 1 68.38 81 PHE B C 1
ATOM 1412 O O . PHE B 1 81 ? 3.73 0.881 -6.617 1 68.38 81 PHE B O 1
ATOM 1419 N N . ILE B 1 82 ? 1.751 0.209 -5.766 1 78.75 82 ILE B N 1
ATOM 1420 C CA . ILE B 1 82 ? 1.863 -1.105 -6.387 1 78.75 82 ILE B CA 1
ATOM 1421 C C . ILE B 1 82 ? 1.304 -1.055 -7.809 1 78.75 82 ILE B C 1
ATOM 1423 O O . ILE B 1 82 ? 0.174 -0.608 -8.023 1 78.75 82 ILE B O 1
ATOM 1427 N N . ASP B 1 83 ? 2.244 -1.238 -8.766 1 83.5 83 ASP B N 1
ATOM 1428 C CA . ASP B 1 83 ? 1.76 -1.48 -10.125 1 83.5 83 ASP B CA 1
ATOM 1429 C C . ASP B 1 83 ? 1.227 -2.904 -10.266 1 83.5 83 ASP B C 1
ATOM 1431 O O . ASP B 1 83 ? 1.998 -3.842 -10.477 1 83.5 83 ASP B O 1
ATOM 1435 N N . THR B 1 84 ? -0.067 -3.018 -10.219 1 88.88 84 THR B N 1
ATOM 1436 C CA . THR B 1 84 ? -0.72 -4.32 -10.234 1 88.88 84 THR B CA 1
ATOM 1437 C C . THR B 1 84 ? -0.384 -5.082 -11.508 1 88.88 84 THR B C 1
ATOM 1439 O O . THR B 1 84 ? -0.182 -6.297 -11.484 1 88.88 84 THR B O 1
ATOM 1442 N N . GLN B 1 85 ? -0.328 -4.336 -12.625 1 92.12 85 GLN B N 1
ATOM 1443 C CA . GLN B 1 85 ? -0.017 -5 -13.891 1 92.12 85 GLN B CA 1
ATOM 1444 C C . GLN B 1 85 ? 1.413 -5.531 -13.891 1 92.12 85 GLN B C 1
ATOM 1446 O O . GLN B 1 85 ? 1.672 -6.625 -14.398 1 92.12 85 GLN B O 1
ATOM 1451 N N . ARG B 1 86 ? 2.229 -4.734 -13.391 1 92.62 86 ARG B N 1
ATOM 1452 C CA . ARG B 1 86 ? 3.605 -5.203 -13.289 1 92.62 86 ARG B CA 1
ATOM 1453 C C . ARG B 1 86 ? 3.701 -6.426 -12.383 1 92.62 86 ARG B C 1
ATOM 1455 O O . ARG B 1 86 ? 4.391 -7.395 -12.703 1 92.62 86 ARG B O 1
ATOM 1462 N N . ALA B 1 87 ? 3.088 -6.348 -11.242 1 94.5 87 ALA B N 1
ATOM 1463 C CA . ALA B 1 87 ? 3.061 -7.488 -10.336 1 94.5 87 ALA B CA 1
ATOM 1464 C C . ALA B 1 87 ? 2.514 -8.734 -11.031 1 94.5 87 ALA B C 1
ATOM 1466 O O . ALA B 1 87 ? 3.053 -9.828 -10.867 1 94.5 87 ALA B O 1
ATOM 1467 N N . LYS B 1 88 ? 1.475 -8.531 -11.852 1 96.88 88 LYS B N 1
ATOM 1468 C CA . LYS B 1 88 ? 0.912 -9.648 -12.602 1 96.88 88 LYS B CA 1
ATOM 1469 C C . LYS B 1 88 ? 1.923 -10.211 -13.602 1 96.88 88 LYS B C 1
ATOM 1471 O O . LYS B 1 88 ? 2.016 -11.422 -13.789 1 96.88 88 LYS B O 1
ATOM 1476 N N . HIS B 1 89 ? 2.611 -9.328 -14.18 1 97.25 89 HIS B N 1
ATOM 1477 C CA . HIS B 1 89 ? 3.637 -9.758 -15.125 1 97.25 89 HIS B CA 1
ATOM 1478 C C . HIS B 1 89 ? 4.711 -10.586 -14.43 1 97.25 89 HIS B C 1
ATOM 1480 O O . HIS B 1 89 ? 5.105 -11.641 -14.93 1 97.25 89 HIS B O 1
ATOM 1486 N N . ILE B 1 90 ? 5.172 -10.164 -13.312 1 97.12 90 ILE B N 1
ATOM 1487 C CA . ILE B 1 90 ? 6.188 -10.859 -12.531 1 97.12 90 ILE B CA 1
ATOM 1488 C C . ILE B 1 90 ? 5.684 -12.242 -12.148 1 97.12 90 ILE B C 1
ATOM 1490 O O . ILE B 1 90 ? 6.367 -13.25 -12.367 1 97.12 90 ILE B O 1
ATOM 1494 N N . ALA B 1 91 ? 4.469 -12.281 -11.617 1 98.25 91 ALA B N 1
ATOM 1495 C CA . ALA B 1 91 ? 3.889 -13.547 -11.188 1 98.25 91 ALA B CA 1
ATOM 1496 C C . ALA B 1 91 ? 3.748 -14.508 -12.367 1 98.25 91 ALA B C 1
ATOM 1498 O O . ALA B 1 91 ? 4.078 -15.695 -12.25 1 98.25 91 ALA B O 1
ATOM 1499 N N . ASN B 1 92 ? 3.207 -13.984 -13.398 1 97.69 92 ASN B N 1
ATOM 1500 C CA . ASN B 1 92 ? 2.994 -14.789 -14.602 1 97.69 92 ASN B CA 1
ATOM 1501 C C . ASN B 1 92 ? 4.301 -15.391 -15.109 1 97.69 92 ASN B C 1
ATOM 1503 O O . ASN B 1 92 ? 4.387 -16.594 -15.352 1 97.69 92 ASN B O 1
ATOM 1507 N N . LYS B 1 93 ? 5.277 -14.578 -15.281 1 96.38 93 LYS B N 1
ATOM 1508 C CA . LYS B 1 93 ? 6.574 -15.031 -15.781 1 96.38 93 LYS B CA 1
ATOM 1509 C C . LYS B 1 93 ? 7.141 -16.156 -14.922 1 96.38 93 LYS B C 1
ATOM 1511 O O . LYS B 1 93 ? 7.621 -17.156 -15.445 1 96.38 93 LYS B O 1
ATOM 1516 N N . GLN B 1 94 ? 7.039 -16.062 -13.695 1 95.44 94 GLN B N 1
ATOM 1517 C CA . GLN B 1 94 ? 7.617 -17.031 -12.773 1 95.44 94 GLN B CA 1
ATOM 1518 C C . GLN B 1 94 ? 6.801 -18.312 -12.75 1 95.44 94 GLN B C 1
ATOM 1520 O O . GLN B 1 94 ? 7.359 -19.406 -12.648 1 95.44 94 GLN B O 1
ATOM 1525 N N . THR B 1 95 ? 5.551 -18.203 -12.875 1 96.25 95 THR B N 1
ATOM 1526 C CA . THR B 1 95 ? 4.691 -19.359 -12.703 1 96.25 95 THR B CA 1
ATOM 1527 C C . THR B 1 95 ? 4.703 -20.234 -13.961 1 96.25 95 THR B C 1
ATOM 1529 O O . THR B 1 95 ? 4.691 -21.469 -13.875 1 96.25 95 THR B O 1
ATOM 1532 N N . VAL B 1 96 ? 4.703 -19.594 -15.078 1 95.19 96 VAL B N 1
ATOM 1533 C CA . VAL B 1 96 ? 4.582 -20.375 -16.297 1 95.19 96 VAL B CA 1
ATOM 1534 C C . VAL B 1 96 ? 5.844 -21.219 -16.5 1 95.19 96 VAL B C 1
ATOM 1536 O O . VAL B 1 96 ? 5.812 -22.25 -17.172 1 95.19 96 VAL B O 1
ATOM 1539 N N . GLU B 1 97 ? 6.895 -20.859 -15.891 1 93.19 97 GLU B N 1
ATOM 1540 C CA . GLU B 1 97 ? 8.156 -21.578 -16.031 1 93.19 97 GLU B CA 1
ATOM 1541 C C . GLU B 1 97 ? 8.141 -22.891 -15.258 1 93.19 97 GLU B C 1
ATOM 1543 O O . GLU B 1 97 ? 8.906 -23.797 -15.562 1 93.19 97 GLU B O 1
ATOM 1548 N N . ILE B 1 98 ? 7.254 -23.016 -14.469 1 90.81 98 ILE B N 1
ATOM 1549 C CA . ILE B 1 98 ? 7.289 -24.172 -13.586 1 90.81 98 ILE B CA 1
ATOM 1550 C C . ILE B 1 98 ? 6.855 -25.422 -14.359 1 90.81 98 ILE B C 1
ATOM 1552 O O . ILE B 1 98 ? 7.207 -26.547 -13.984 1 90.81 98 ILE B O 1
ATOM 1556 N N . VAL B 1 99 ? 6.109 -25.266 -15.438 1 91.19 99 VAL B N 1
ATOM 1557 C CA . VAL B 1 99 ? 5.57 -26.422 -16.141 1 91.19 99 VAL B CA 1
ATOM 1558 C C . VAL B 1 99 ? 6.445 -26.75 -17.344 1 91.19 99 VAL B C 1
ATOM 1560 O O . VAL B 1 99 ? 6.184 -27.719 -18.062 1 91.19 99 VAL B O 1
ATOM 1563 N N . ALA B 1 100 ? 7.383 -25.891 -17.594 1 86.06 100 ALA B N 1
ATOM 1564 C CA . ALA B 1 100 ? 8.258 -26.109 -18.734 1 86.06 100 ALA B CA 1
ATOM 1565 C C . ALA B 1 100 ? 8.93 -27.484 -18.656 1 86.06 100 ALA B C 1
ATOM 1567 O O . ALA B 1 100 ? 9.109 -28.156 -19.672 1 86.06 100 ALA B O 1
ATOM 1568 N N . GLU B 1 101 ? 9.18 -27.922 -17.484 1 79.94 101 GLU B N 1
ATOM 1569 C CA . GLU B 1 101 ? 9.914 -29.188 -17.328 1 79.94 101 GLU B CA 1
ATOM 1570 C C . GLU B 1 101 ? 8.961 -30.375 -17.219 1 79.94 101 GLU B C 1
ATOM 1572 O O . GLU B 1 101 ? 9.391 -31.516 -17.25 1 79.94 101 GLU B O 1
ATOM 1577 N N . ASP B 1 102 ? 7.75 -30.031 -17.141 1 86.19 102 ASP B N 1
ATOM 1578 C CA . ASP B 1 102 ? 6.766 -31.094 -16.938 1 86.19 102 ASP B CA 1
ATOM 1579 C C . ASP B 1 102 ? 6.309 -31.672 -18.266 1 86.19 102 ASP B C 1
ATOM 1581 O O . ASP B 1 102 ? 5.691 -32.75 -18.297 1 86.19 102 ASP B O 1
ATOM 1585 N N . TYR B 1 103 ? 6.688 -30.984 -19.266 1 85.31 103 TYR B N 1
ATOM 1586 C CA . TYR B 1 103 ? 6.258 -31.422 -20.594 1 85.31 103 TYR B CA 1
ATOM 1587 C C . TYR B 1 103 ? 7.438 -31.516 -21.547 1 85.31 103 TYR B C 1
ATOM 1589 O O . TYR B 1 103 ? 8.414 -30.766 -21.406 1 85.31 103 TYR B O 1
#

Secondary structure (DSSP, 8-state):
--SS-TTSHHHHHHHHHT-TT-----HHHHHHHHHHHHHHHHHHHHHHH---SSHHHHHHHHHHHHHHHHHHHHHHHT-----HHHHHHHHHHHHHGGGGGG-/--SS-TTSHHHHHHHHHT-TT-----HHHHHHHHHHHHHHHHHHHHHHH---SSHHHHHHHHHHHHHHHHHHHHHHHT-----HHHHHHHHHHHHHGGGGGG-

Solvent-accessible surface area (backbone atoms only — not comparable to full-atom values): 10428 Å² total; per-residue (Å²): 137,66,90,61,51,83,84,30,70,27,39,49,24,40,52,45,75,67,36,78,80,58,39,74,53,44,34,63,47,48,6,30,18,14,20,40,51,18,47,53,50,47,52,52,46,31,71,73,71,46,74,62,95,40,60,68,54,42,36,51,54,35,38,54,37,8,41,52,33,36,51,47,50,37,62,69,50,22,46,53,56,39,47,64,67,57,15,27,49,48,7,28,61,58,39,42,55,66,50,57,80,75,95,137,64,92,61,52,82,83,30,70,26,39,49,25,39,52,45,76,68,36,77,81,57,39,74,55,44,34,64,46,48,7,29,19,13,19,39,51,18,47,54,52,46,52,51,47,30,72,72,69,45,73,61,96,40,61,68,54,42,35,52,53,36,40,54,36,7,41,52,32,36,52,47,52,37,60,71,49,21,46,52,56,39,46,63,67,56,14,28,49,49,6,28,61,58,37,42,56,66,48,55,80,74,96